Protein AF-A0AAD5K5Y5-F1 (afdb_monomer)

pLDDT: mean 89.9, std 8.83, range [46.88, 97.62]

Secondary structure (DSSP, 8-state):
--HHHHHHHHHHHHHHHHHHHHHHH-HHHHHHHHHHS-STTGGGHHHHHHHHHHHHHHHHHHH-S-HHHHHHHHHHH-SGGG-HHHHHHTHHHHHHHHHHHHHHHHH-TTS-----HHHHHHHHTTSTTHHHHHHHHHHH-TTTHHHHHHHHHHHHHHS-HHHHHHHHHHHHHHHHH-TTHHHHHHHHHHHTT--HHHHHHHHHHH-S-HHHHHHHHHHH-HHHHT---GGGHHHHHHHHHHHHHHHHHHHHHT-HHHHHHHHHHHHHHHHHH-PPPPHHHH-

Nearest PDB structures (foldseek):
  6gx9-assembly2_B  TM=2.601E-01  e=9.096E-01  Homo sapiens
  7kzv-assembly1_U  TM=2.805E-01  e=1.947E+00  Homo sapiens
  7q2y-assembly1_D  TM=3.632E-01  e=9.309E+00  Saccharomyces cerevisiae S288C
  7x1w-assembly1_A  TM=1.517E-01  e=6.637E+00  Homo sapiens

Radius of gyration: 23.91 Å; Cα contacts (8 Å, |Δi|>4): 267; chains: 1; bounding box: 69×33×71 Å

Sequence (283 aa):
MDVDDSIESTIANCFSHYKNSVFKIGLEEAHAQYATLYQDLNEHRWKLELLREFYYIQFTVAKCRNQDQAGRQIRNGVNLLTNNEWIHEHATHIVSMLDWFDNLEQEDRFNQRQGTLQDVVEGFVYLTTRCELIKCVIQNDPISVPEMLNRLLLSAGRLISKRQLHISEMLYTVIEEDPQYATWIRYQLLERELLPELIVRITVTFCTDEIVFLNGVFCDLPSWFMVQSANSISHFMKVKGRIFGEIERSMIEDDTVQLAMAIRALAGLVGYLGIKLNDVEIV

Foldseek 3Di:
DDPVVVLVVVLLVLLVVLVVCCVVPNLVVSLVVSVPPPPPSPPCVVLSLLLSLLVQQFLLQLPDPDPVSSLVSSVVSHDQLQDLVNCVVCLLVSQVSLVVSQVSLVPPPPDDSSGHSLSSLLSLLSHPCSLSNLVSCCVNPVPCNVVSLVSLLVSLLVDDPVSVVSSLSNVVSNCVNPVVCLVVSLVSCVVSLGDLLSNLVSCQPRNDCNLVVLLVCLVPPLPSSLPDDPVSLVSLVSVLVVLVVQLVVCVVVVVPPSNVSSVSSNCSCCPRNVNDDDPVRVD

Mean predicted aligned error: 5.83 Å

Organism: NCBI:txid60185

Solvent-accessible surface area (backbone atoms only — not comparable to full-atom values): 15698 Å² total; per-residue (Å²): 135,58,75,62,64,57,50,54,51,49,44,52,51,54,50,52,52,47,55,56,35,28,76,74,67,34,61,69,56,31,53,60,56,60,71,72,69,62,72,88,46,63,95,53,39,62,60,52,51,50,50,49,32,47,50,49,26,11,44,39,48,56,67,41,89,46,68,70,58,29,37,52,50,45,59,74,66,40,64,65,80,56,33,63,69,56,44,69,77,38,30,62,58,54,48,56,47,53,54,50,45,51,51,53,63,68,67,45,82,88,57,84,73,66,57,49,74,55,26,33,62,52,38,36,60,52,41,91,34,34,50,60,56,51,50,33,37,48,76,67,42,60,82,52,41,68,58,53,50,53,42,51,56,57,44,46,80,70,46,57,73,80,53,30,51,45,44,48,52,38,56,49,46,52,29,72,79,41,59,82,46,38,66,58,54,41,50,60,27,58,80,66,75,42,62,49,50,54,41,49,50,43,35,66,72,76,48,89,53,52,48,64,51,44,43,49,39,58,71,76,44,43,78,67,55,58,65,55,58,82,77,45,51,65,46,50,54,54,47,50,54,52,37,52,53,46,34,56,50,21,61,77,70,67,35,65,67,60,26,52,44,27,51,51,28,49,50,42,42,35,70,72,67,64,50,80,78,53,79,79,79,73,109

Structure (mmCIF, N/CA/C/O backbone):
data_AF-A0AAD5K5Y5-F1
#
_entry.id   AF-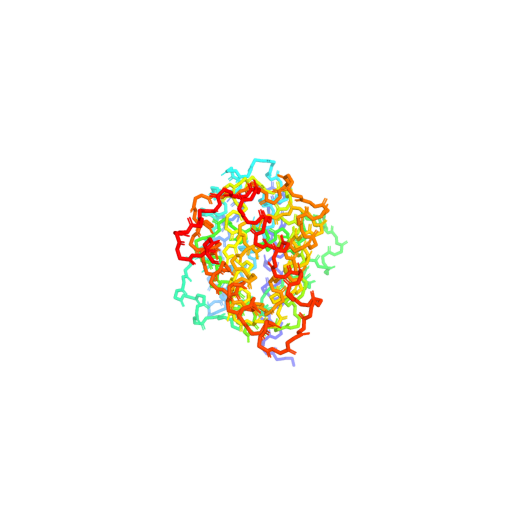A0AAD5K5Y5-F1
#
loop_
_atom_site.group_PDB
_atom_site.id
_atom_site.type_symbol
_atom_site.label_atom_id
_atom_site.label_alt_id
_atom_site.label_comp_id
_atom_site.label_asym_id
_atom_site.label_entity_id
_atom_site.label_seq_id
_atom_site.pdbx_PDB_ins_code
_atom_site.Cartn_x
_atom_site.Cartn_y
_atom_site.Cartn_z
_atom_site.occupancy
_atom_site.B_iso_or_equiv
_atom_site.auth_seq_id
_atom_site.auth_comp_id
_atom_site.auth_asym_id
_atom_site.auth_atom_id
_atom_site.pdbx_PDB_model_num
ATOM 1 N N . MET A 1 1 ? -40.086 2.540 12.193 1.00 47.72 1 MET A N 1
ATOM 2 C CA . MET A 1 1 ? -38.914 2.485 13.084 1.00 47.72 1 MET A CA 1
ATOM 3 C C . MET A 1 1 ? -38.486 1.047 13.054 1.00 47.72 1 MET A C 1
ATOM 5 O O . MET A 1 1 ? -39.113 0.221 13.712 1.00 47.72 1 MET A O 1
ATOM 9 N N . ASP A 1 2 ? -37.579 0.765 12.131 1.00 46.88 2 ASP A N 1
ATOM 10 C CA . ASP A 1 2 ? -37.140 -0.585 11.823 1.00 46.88 2 ASP A CA 1
ATOM 11 C C . ASP A 1 2 ? -36.258 -1.105 12.958 1.00 46.88 2 ASP A C 1
ATOM 13 O O . ASP A 1 2 ? -35.579 -0.346 13.647 1.00 46.88 2 ASP A O 1
ATOM 17 N N . VAL A 1 3 ? -36.332 -2.408 13.209 1.00 56.84 3 VAL A N 1
ATOM 18 C CA . VAL A 1 3 ? -35.646 -3.075 14.326 1.00 56.84 3 VAL A CA 1
ATOM 19 C C . VAL A 1 3 ? -34.121 -2.868 14.263 1.00 56.84 3 VAL A C 1
ATOM 21 O O . VAL A 1 3 ? -33.481 -2.796 15.313 1.00 56.84 3 VAL A O 1
ATOM 24 N N . ASP A 1 4 ? -33.564 -2.672 13.063 1.00 59.50 4 ASP A N 1
ATOM 25 C CA . ASP A 1 4 ? -32.143 -2.376 12.836 1.00 59.50 4 ASP A CA 1
ATOM 26 C C . ASP A 1 4 ? -31.697 -1.029 13.431 1.00 59.50 4 ASP A C 1
ATOM 28 O O . ASP A 1 4 ? -30.670 -0.984 14.112 1.00 59.50 4 ASP A O 1
ATOM 32 N N . ASP A 1 5 ? -32.501 0.037 13.314 1.00 63.12 5 ASP A N 1
ATOM 33 C CA . ASP A 1 5 ? -32.168 1.358 13.882 1.00 63.12 5 ASP A CA 1
ATOM 34 C C . ASP A 1 5 ? -32.009 1.291 15.413 1.00 63.12 5 ASP A C 1
ATOM 36 O O . ASP A 1 5 ? -31.193 1.990 16.024 1.00 63.12 5 ASP A O 1
ATOM 40 N N . SER A 1 6 ? -32.787 0.415 16.061 1.00 78.56 6 SER A N 1
ATOM 41 C CA . SER A 1 6 ? -32.722 0.205 17.509 1.00 78.56 6 SER A CA 1
ATOM 42 C C . SER A 1 6 ? -31.444 -0.526 17.933 1.00 78.56 6 SER A C 1
ATOM 44 O O . SER A 1 6 ? -30.905 -0.249 19.011 1.00 78.56 6 SER A O 1
ATOM 46 N N . ILE A 1 7 ? -30.960 -1.468 17.121 1.00 85.00 7 ILE A N 1
ATOM 47 C CA . ILE A 1 7 ? -29.749 -2.247 17.411 1.00 85.00 7 ILE A CA 1
ATOM 48 C C . ILE A 1 7 ? -28.505 -1.394 17.170 1.00 85.00 7 ILE A C 1
ATOM 50 O O . ILE A 1 7 ? -27.610 -1.372 18.016 1.00 85.00 7 ILE A O 1
ATOM 54 N N . GLU A 1 8 ? -28.462 -0.638 16.074 1.00 87.44 8 GLU A N 1
ATOM 55 C CA . GLU A 1 8 ? -27.333 0.245 15.769 1.00 87.44 8 GLU A CA 1
ATOM 56 C C . GLU A 1 8 ? -27.185 1.358 16.805 1.00 87.44 8 GLU A C 1
ATOM 58 O O . GLU A 1 8 ? -26.079 1.592 17.297 1.00 87.44 8 GLU A O 1
ATOM 63 N N . SER A 1 9 ? -28.297 1.952 17.252 1.00 87.69 9 SER A N 1
ATOM 64 C CA . SER A 1 9 ? -28.283 2.901 18.370 1.00 87.69 9 SER A CA 1
ATOM 65 C C . SER A 1 9 ? -27.756 2.263 19.662 1.00 87.69 9 SER A C 1
ATOM 67 O O . SER A 1 9 ? -26.960 2.869 20.383 1.00 87.69 9 SER A O 1
ATOM 69 N N . THR A 1 10 ? -28.137 1.014 19.946 1.00 89.62 10 THR A N 1
ATOM 70 C CA . THR A 1 10 ? -27.643 0.278 21.121 1.00 89.62 10 THR A CA 1
ATOM 71 C C . THR A 1 10 ? -26.133 0.050 21.036 1.00 89.62 10 THR A C 1
ATOM 73 O O . THR A 1 10 ? -25.417 0.340 21.994 1.00 89.62 10 THR A O 1
ATOM 76 N N . ILE A 1 11 ? -25.626 -0.394 19.883 1.00 91.31 11 ILE A N 1
ATOM 77 C CA . ILE A 1 11 ? -24.191 -0.612 19.651 1.00 91.31 11 ILE A CA 1
ATOM 78 C C . ILE A 1 11 ? -23.412 0.703 19.763 1.00 91.31 11 ILE A C 1
ATOM 80 O O . ILE A 1 11 ? -22.390 0.732 20.449 1.00 91.31 11 ILE A O 1
ATOM 84 N N . ALA A 1 12 ? -23.900 1.790 19.162 1.00 90.62 12 ALA A N 1
ATOM 85 C CA . ALA A 1 12 ? -23.272 3.108 19.250 1.00 90.62 12 ALA A CA 1
ATOM 86 C C . ALA A 1 12 ? -23.187 3.603 20.704 1.00 90.62 12 ALA A C 1
ATOM 88 O O . ALA A 1 12 ? -22.135 4.069 21.150 1.00 90.62 12 ALA A O 1
ATOM 89 N N . ASN A 1 13 ? -24.256 3.419 21.486 1.00 89.31 13 ASN A N 1
ATOM 90 C CA . ASN A 1 13 ? -24.262 3.741 22.914 1.00 89.31 13 ASN A CA 1
ATOM 91 C C . ASN A 1 13 ? -23.248 2.883 23.687 1.00 89.31 13 ASN A C 1
ATOM 93 O O . ASN A 1 13 ? -22.458 3.414 24.471 1.00 89.31 13 ASN A O 1
ATOM 97 N N . CYS A 1 14 ? -23.212 1.567 23.448 1.00 89.88 14 CYS A 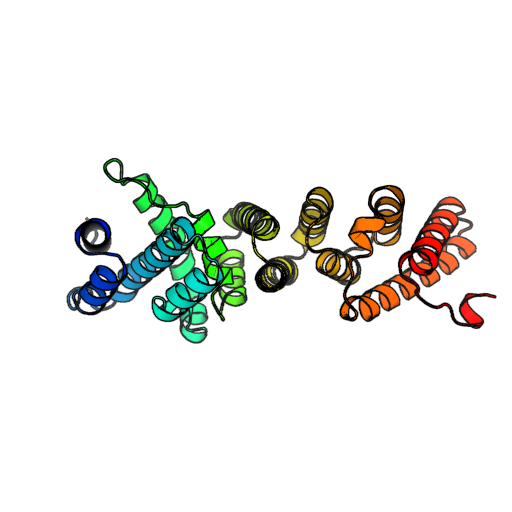N 1
ATOM 98 C CA . CYS A 1 14 ? -22.223 0.672 24.055 1.00 89.88 14 CYS A CA 1
ATOM 99 C C . CYS A 1 14 ? -20.787 1.078 23.699 1.00 89.88 14 CYS A C 1
ATOM 101 O O . CYS A 1 14 ? -19.915 1.086 24.570 1.00 89.88 14 CYS A O 1
ATOM 103 N N . PHE A 1 15 ? -20.543 1.458 22.446 1.00 91.38 15 PHE A N 1
ATOM 104 C CA . PHE A 1 15 ? -19.247 1.938 21.985 1.00 91.38 15 PHE A CA 1
ATOM 105 C C . PHE A 1 15 ? -18.850 3.260 22.663 1.00 91.38 15 PHE A C 1
ATOM 107 O O . PHE A 1 15 ? -17.729 3.387 23.158 1.00 91.38 15 PHE A O 1
ATOM 114 N N . SER A 1 16 ? -19.779 4.208 22.813 1.00 89.88 16 SER A N 1
ATOM 115 C CA . SER A 1 16 ? -19.544 5.446 23.571 1.00 89.88 16 SER A CA 1
ATOM 116 C C . SER A 1 16 ? -19.221 5.170 25.048 1.00 89.88 16 SER A C 1
ATOM 118 O O . SER A 1 16 ? -18.287 5.745 25.618 1.00 89.88 16 SER A O 1
ATOM 120 N N . HIS A 1 17 ? -19.930 4.229 25.681 1.00 89.62 17 HIS A N 1
ATOM 121 C CA . HIS A 1 17 ? -19.617 3.784 27.041 1.00 89.62 17 HIS A CA 1
ATOM 122 C C . HIS A 1 17 ? -18.224 3.160 27.140 1.00 89.62 17 HIS A C 1
ATOM 124 O O . HIS A 1 17 ? -17.476 3.498 28.061 1.00 89.62 17 HIS A O 1
ATOM 130 N N . TYR A 1 18 ? -17.845 2.326 26.170 1.00 91.00 18 TYR A N 1
ATOM 131 C CA . TYR A 1 18 ? -16.502 1.762 26.077 1.00 91.00 18 TYR A CA 1
ATOM 132 C C . TYR A 1 18 ? -15.431 2.858 26.002 1.00 91.00 18 TYR A C 1
ATOM 134 O O . TYR A 1 18 ? -14.506 2.853 26.818 1.00 91.00 18 TYR A O 1
ATOM 142 N N . LYS A 1 19 ? -15.580 3.846 25.109 1.00 90.44 19 LYS A N 1
ATOM 143 C CA . LYS A 1 19 ? -14.645 4.981 24.998 1.00 90.44 19 LYS A CA 1
ATOM 144 C C . LYS A 1 19 ? -14.509 5.730 26.322 1.00 90.44 19 LYS A C 1
ATOM 146 O O . LYS A 1 19 ? -13.398 5.956 26.799 1.00 90.44 19 LYS A O 1
ATOM 151 N N . ASN A 1 20 ? -15.632 6.043 26.966 1.00 88.56 20 ASN A N 1
ATOM 152 C CA . ASN A 1 20 ? -15.652 6.695 28.276 1.00 88.56 20 ASN A CA 1
ATOM 153 C C . ASN A 1 20 ? -14.958 5.856 29.362 1.00 88.56 20 ASN A C 1
ATOM 155 O O . ASN A 1 20 ? -14.280 6.407 30.232 1.00 88.56 20 ASN A O 1
ATOM 159 N N . SER A 1 21 ? -15.098 4.530 29.321 1.00 89.75 21 SER A N 1
ATOM 160 C CA . SER A 1 21 ? -14.365 3.622 30.204 1.00 89.75 21 SER A CA 1
ATOM 161 C C . SER A 1 21 ? -12.861 3.661 29.938 1.00 89.75 21 SER A C 1
ATOM 163 O O . SER A 1 21 ? -12.105 3.770 30.898 1.00 89.75 21 SER A O 1
ATOM 165 N N . VAL A 1 22 ? -12.412 3.678 28.678 1.00 90.25 22 VAL A N 1
ATOM 166 C CA . VAL A 1 22 ? -10.978 3.793 28.343 1.00 90.25 22 VAL A CA 1
ATOM 167 C C . VAL A 1 22 ? -10.346 5.030 28.994 1.00 90.25 22 VAL A C 1
ATOM 169 O O . VAL A 1 22 ? -9.241 4.943 29.528 1.00 90.25 22 VAL A O 1
ATOM 172 N N . PHE A 1 23 ? -11.054 6.163 29.032 1.00 84.88 23 PHE A N 1
ATOM 173 C CA . PHE A 1 23 ? -10.578 7.369 29.724 1.00 84.88 23 PHE A CA 1
ATOM 174 C C . PHE A 1 23 ? -10.506 7.224 31.246 1.00 84.88 23 PHE A C 1
ATOM 176 O O . PHE A 1 23 ? -9.633 7.815 31.877 1.00 84.88 23 PHE A O 1
ATOM 183 N N . LYS A 1 24 ? -11.434 6.474 31.845 1.00 87.94 24 LYS A N 1
ATOM 184 C CA . LYS A 1 24 ? -11.550 6.344 33.303 1.00 87.94 24 LYS A CA 1
ATOM 185 C C . LYS A 1 24 ? -10.601 5.308 33.887 1.00 87.94 24 LYS A C 1
ATOM 187 O O . LYS A 1 24 ? -10.043 5.548 34.952 1.00 87.94 24 LYS A O 1
ATOM 192 N N . ILE A 1 25 ? -10.478 4.156 33.232 1.00 89.94 25 ILE A N 1
ATOM 193 C CA . ILE A 1 25 ? -9.797 2.981 33.794 1.00 89.94 25 ILE A CA 1
ATOM 194 C C . ILE A 1 25 ? -8.607 2.495 32.966 1.00 89.94 25 ILE A C 1
ATOM 196 O O . ILE A 1 25 ? -7.900 1.621 33.442 1.00 89.94 25 ILE A O 1
ATOM 200 N N . GLY A 1 26 ? -8.354 3.072 31.787 1.00 89.00 26 GLY A N 1
ATOM 201 C CA . GLY A 1 26 ? -7.278 2.643 30.891 1.00 89.00 26 GLY A CA 1
ATOM 202 C C . GLY A 1 26 ? -7.767 1.774 29.730 1.00 89.00 26 GLY A C 1
ATOM 203 O O . GLY A 1 26 ? -8.857 1.199 29.768 1.00 89.00 26 GLY A O 1
ATOM 204 N N . LEU A 1 27 ? -6.972 1.726 28.650 1.00 89.50 27 LEU A N 1
ATOM 205 C CA . LEU A 1 27 ? -7.326 0.999 27.424 1.00 89.50 27 LEU A CA 1
ATOM 206 C C . LEU A 1 27 ? -7.388 -0.508 27.663 1.00 89.50 27 LEU A C 1
ATOM 208 O O . LEU A 1 27 ? -8.354 -1.140 27.248 1.00 89.50 27 LEU A O 1
ATOM 212 N N . GLU A 1 28 ? -6.366 -1.076 28.303 1.00 87.38 28 GLU A N 1
ATOM 213 C CA . GLU A 1 28 ? -6.244 -2.524 28.491 1.00 87.38 28 GLU A CA 1
ATOM 214 C C . GLU A 1 28 ? -7.351 -3.043 29.419 1.00 87.38 28 GLU A C 1
ATOM 216 O O . GLU A 1 28 ? -8.037 -4.008 29.084 1.00 87.38 28 GLU A O 1
ATOM 221 N N . GLU A 1 29 ? -7.615 -2.340 30.522 1.00 89.19 29 GLU A N 1
ATOM 222 C CA . GLU A 1 29 ? -8.658 -2.671 31.489 1.00 89.19 29 GLU A CA 1
ATOM 223 C C . GLU A 1 29 ? -10.057 -2.549 30.883 1.00 89.19 29 GLU A C 1
ATOM 225 O O . GLU A 1 29 ? -10.866 -3.468 31.015 1.00 89.19 29 GLU A O 1
ATOM 230 N N . ALA A 1 30 ? -10.347 -1.456 30.167 1.00 89.75 30 ALA A N 1
ATOM 231 C CA . ALA A 1 30 ? -11.627 -1.301 29.481 1.00 89.75 30 ALA A CA 1
ATOM 232 C C . ALA A 1 30 ? -11.799 -2.348 28.374 1.00 89.75 30 ALA A C 1
ATOM 234 O O . ALA A 1 30 ? -12.890 -2.884 28.191 1.00 89.75 30 ALA A O 1
ATOM 235 N N . HIS A 1 31 ? -10.736 -2.675 27.637 1.00 86.56 31 HIS A N 1
ATOM 236 C CA . HIS A 1 31 ? -10.800 -3.675 26.578 1.00 86.56 31 HIS A CA 1
ATOM 237 C C . HIS A 1 31 ? -10.994 -5.095 27.143 1.00 86.56 31 HIS A C 1
ATOM 239 O O . HIS A 1 31 ? -11.783 -5.864 26.599 1.00 86.56 31 HIS A O 1
ATOM 245 N N . ALA A 1 32 ? -10.384 -5.430 28.280 1.00 85.19 32 ALA A N 1
ATOM 246 C CA . ALA A 1 32 ? -10.650 -6.690 28.973 1.00 85.19 32 ALA A CA 1
ATOM 247 C C . ALA A 1 32 ? -12.079 -6.742 29.541 1.00 85.19 32 ALA A C 1
ATOM 249 O O . ALA A 1 32 ? -12.783 -7.737 29.370 1.00 85.19 32 ALA A O 1
ATOM 250 N N . GLN A 1 33 ? -12.535 -5.654 30.169 1.00 86.12 33 GLN A N 1
ATOM 251 C CA . GLN A 1 33 ? -13.862 -5.573 30.776 1.00 86.12 33 GLN A CA 1
ATOM 252 C C . GLN A 1 33 ? -14.972 -5.716 29.719 1.00 86.12 33 GLN A C 1
ATOM 254 O O . GLN A 1 33 ? -15.927 -6.464 29.912 1.00 86.12 33 GLN A O 1
ATOM 259 N N . TYR A 1 34 ? -14.841 -5.036 28.579 1.00 85.31 34 TYR A N 1
ATOM 260 C CA . TYR A 1 34 ? -15.871 -5.018 27.537 1.00 85.31 34 TYR A CA 1
ATOM 261 C C . TYR A 1 34 ? -15.792 -6.227 26.590 1.00 85.31 34 TYR A C 1
ATOM 263 O O . TYR A 1 34 ? -16.688 -6.409 25.767 1.00 85.31 34 TYR A O 1
ATOM 271 N N . ALA A 1 35 ? -14.775 -7.092 26.718 1.00 76.69 35 ALA A N 1
ATOM 272 C CA . ALA A 1 35 ? -14.695 -8.349 25.970 1.00 76.69 35 ALA A CA 1
ATOM 273 C C . ALA A 1 35 ? -15.802 -9.344 26.354 1.00 76.69 35 ALA A C 1
ATOM 275 O O . ALA A 1 35 ? -16.232 -10.135 25.515 1.00 76.69 35 ALA A O 1
ATOM 276 N N . THR A 1 36 ? -16.287 -9.298 27.598 1.00 71.25 36 THR A N 1
ATOM 277 C CA . THR A 1 36 ? -17.224 -10.286 28.162 1.00 71.25 36 THR A CA 1
ATOM 278 C C . THR A 1 36 ? -18.627 -9.741 28.434 1.00 71.25 36 THR A C 1
ATOM 280 O O . THR A 1 36 ? -19.541 -10.526 28.672 1.00 71.25 36 THR A O 1
ATOM 283 N N . LEU A 1 37 ? -18.819 -8.418 28.386 1.00 64.94 37 LEU A N 1
ATOM 284 C CA . LEU A 1 37 ? -19.997 -7.746 28.950 1.00 64.94 37 LEU A CA 1
ATOM 285 C C . LEU A 1 37 ? -21.262 -7.719 28.077 1.00 64.94 37 LEU A C 1
ATOM 287 O O . LEU A 1 37 ? -22.304 -7.310 28.574 1.00 64.94 37 LEU A O 1
ATOM 291 N N . TYR A 1 38 ? -21.217 -8.159 26.818 1.00 65.75 38 TYR A N 1
ATOM 292 C CA . TYR A 1 38 ? -22.344 -7.987 25.888 1.00 65.75 38 TYR A CA 1
ATOM 293 C C . TYR A 1 38 ? -22.836 -9.317 25.328 1.00 65.75 38 TYR A C 1
ATOM 295 O O . TYR A 1 38 ? -22.605 -9.644 24.165 1.00 65.75 38 TYR A O 1
ATOM 303 N N . GLN A 1 39 ? -23.511 -10.087 26.185 1.00 60.72 39 GLN A N 1
ATOM 304 C CA . GLN A 1 39 ? -24.263 -11.279 25.771 1.00 60.72 39 GLN A CA 1
ATOM 305 C C . GLN A 1 39 ? -25.558 -10.900 25.030 1.00 60.72 39 GLN A C 1
ATOM 307 O O . GLN A 1 39 ? -25.986 -11.633 24.147 1.00 60.72 39 GLN A O 1
ATOM 312 N N . ASP A 1 40 ? -26.112 -9.717 25.309 1.00 65.50 40 ASP A N 1
ATOM 313 C CA . ASP A 1 40 ? -27.415 -9.274 24.791 1.00 65.50 40 ASP A CA 1
ATOM 314 C C . ASP A 1 40 ? -27.400 -8.848 23.309 1.00 65.50 40 ASP A C 1
ATOM 316 O O . ASP A 1 40 ? -28.455 -8.675 22.704 1.00 65.50 40 ASP A O 1
ATOM 320 N N . LEU A 1 41 ? -26.216 -8.690 22.701 1.00 74.50 41 LEU A N 1
ATOM 321 C CA . LEU A 1 41 ? -26.071 -8.308 21.287 1.00 74.50 41 LEU A CA 1
ATOM 322 C C . LEU A 1 41 ? -26.182 -9.493 20.311 1.00 74.50 41 LEU A C 1
ATOM 324 O O . LEU A 1 41 ? -26.147 -9.265 19.102 1.00 74.50 41 LEU A O 1
ATOM 328 N N . ASN A 1 42 ? -26.325 -10.730 20.811 1.00 77.19 42 ASN A N 1
ATOM 329 C CA . ASN A 1 42 ? -26.507 -11.957 20.021 1.00 77.19 42 ASN A CA 1
ATOM 330 C C . ASN A 1 42 ? -25.622 -11.988 18.750 1.00 77.19 42 ASN A C 1
ATOM 332 O O . ASN A 1 42 ? -24.395 -11.918 18.840 1.00 77.19 42 ASN A O 1
ATOM 336 N N . GLU A 1 43 ? -26.245 -12.059 17.568 1.00 81.81 43 GLU A N 1
ATOM 337 C CA . GLU A 1 43 ? -25.606 -12.179 16.250 1.00 81.81 43 GLU A CA 1
ATOM 338 C C . GLU A 1 43 ? -24.862 -10.909 15.796 1.00 81.81 43 GLU A C 1
ATOM 340 O O . GLU A 1 43 ? -24.049 -10.973 14.880 1.00 81.81 43 GLU A O 1
ATOM 345 N N . HIS A 1 44 ? -25.074 -9.759 16.446 1.00 86.19 44 HIS A N 1
ATOM 346 C CA . HIS A 1 44 ? -24.425 -8.485 16.099 1.00 86.19 44 HIS A CA 1
ATOM 347 C C . HIS A 1 44 ? -23.234 -8.139 16.995 1.00 86.19 44 HIS A C 1
ATOM 349 O O . HIS A 1 44 ? -22.653 -7.059 16.862 1.00 86.19 44 HIS A O 1
ATOM 355 N N . ARG A 1 45 ? -22.832 -9.039 17.901 1.00 87.56 45 ARG A N 1
ATOM 356 C CA . ARG A 1 45 ? -21.692 -8.818 18.806 1.00 87.56 45 ARG A CA 1
ATOM 357 C C . ARG A 1 45 ? -20.409 -8.442 18.059 1.00 87.56 45 ARG A C 1
ATOM 359 O O . ARG A 1 45 ? -19.662 -7.587 18.535 1.00 87.56 45 ARG A O 1
ATOM 366 N N . TRP A 1 46 ? -20.189 -9.031 16.885 1.00 90.38 46 TRP A N 1
ATOM 367 C CA . TRP A 1 46 ? -19.018 -8.759 16.053 1.00 90.38 46 TRP A CA 1
ATOM 368 C C . TRP A 1 46 ? -18.926 -7.285 15.626 1.00 90.38 46 TRP A C 1
ATOM 370 O O . TRP A 1 46 ? -17.819 -6.767 15.531 1.00 90.38 46 TRP A O 1
ATOM 380 N N . LYS A 1 47 ? -20.055 -6.574 15.440 1.00 93.19 47 LYS A N 1
ATOM 381 C CA . LYS A 1 47 ? -20.056 -5.142 15.082 1.00 93.19 47 LYS A CA 1
ATOM 382 C C . LYS A 1 47 ? -19.371 -4.321 16.176 1.00 93.19 47 LYS A C 1
ATOM 384 O O . LYS A 1 47 ? -18.468 -3.537 15.900 1.00 93.19 47 LYS A O 1
ATOM 389 N N . LEU A 1 48 ? -19.767 -4.532 17.436 1.00 92.06 48 LEU A N 1
ATOM 390 C CA . LEU A 1 48 ? -19.164 -3.836 18.575 1.00 92.06 48 LEU A CA 1
ATOM 391 C C . LEU A 1 48 ? -17.704 -4.253 18.784 1.00 92.06 48 LEU A C 1
ATOM 393 O O . LEU A 1 48 ? -16.870 -3.412 19.110 1.00 92.06 48 LEU A O 1
ATOM 397 N N . GLU A 1 49 ? -17.389 -5.538 18.617 1.00 92.19 49 GLU A N 1
ATOM 398 C CA . GLU A 1 49 ? -16.013 -6.031 18.719 1.00 92.19 49 GLU A CA 1
ATOM 399 C C . GLU A 1 49 ? -15.104 -5.366 17.680 1.00 92.19 49 GLU A C 1
ATOM 401 O O . GLU A 1 49 ? -14.041 -4.865 18.039 1.00 92.19 49 GLU A O 1
ATOM 406 N N . LEU A 1 50 ? -15.574 -5.221 16.441 1.00 94.25 50 LEU A N 1
ATOM 407 C CA . LEU A 1 50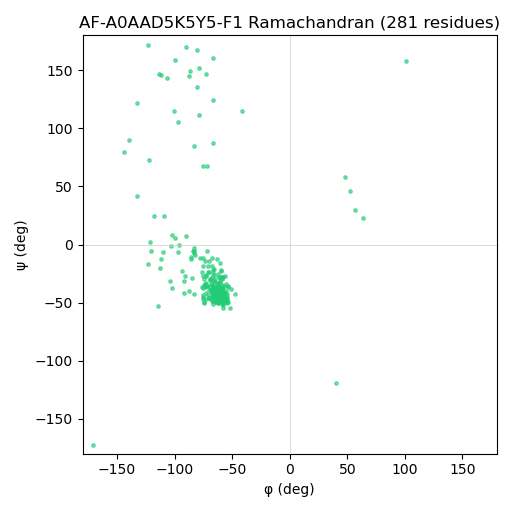 ? -14.823 -4.564 15.381 1.00 94.25 50 LEU A CA 1
ATOM 408 C C . LEU A 1 50 ? -14.623 -3.059 15.638 1.00 94.25 50 LEU A C 1
ATOM 410 O O . LEU A 1 50 ? -13.502 -2.567 15.515 1.00 94.25 50 LEU A O 1
ATOM 414 N N . LEU A 1 51 ? -15.658 -2.336 16.095 1.00 94.25 51 LEU A N 1
ATOM 415 C CA . LEU A 1 51 ? -15.514 -0.930 16.523 1.00 94.25 51 LEU A CA 1
ATOM 416 C C . LEU A 1 51 ? -14.476 -0.783 17.642 1.00 94.25 51 LEU A C 1
ATOM 418 O O . LEU A 1 51 ? -13.676 0.157 17.651 1.00 94.25 51 LEU A O 1
ATOM 422 N N . ARG A 1 52 ? -14.470 -1.721 18.595 1.00 93.25 52 ARG A N 1
ATOM 423 C CA . ARG A 1 52 ? -13.495 -1.740 19.690 1.00 93.25 52 ARG A CA 1
ATOM 424 C C . ARG A 1 52 ? -12.084 -2.015 19.189 1.00 93.25 52 ARG A C 1
ATOM 426 O O . ARG A 1 52 ? -11.165 -1.386 19.702 1.00 93.25 52 ARG A O 1
ATOM 433 N N . GLU A 1 53 ? -11.901 -2.908 18.219 1.00 94.38 53 GLU A N 1
ATOM 434 C CA . GLU A 1 53 ? -10.597 -3.166 17.599 1.00 94.38 53 GLU A CA 1
ATOM 435 C C . GLU A 1 53 ? -10.085 -1.946 16.829 1.00 94.38 53 GLU A C 1
ATOM 437 O O . GLU A 1 53 ? -8.937 -1.551 17.029 1.00 94.38 53 GLU A O 1
ATOM 442 N N . PHE A 1 54 ? -10.931 -1.275 16.037 1.00 95.44 54 PHE A N 1
ATOM 443 C CA . PHE A 1 54 ? -10.552 -0.029 15.361 1.00 95.44 54 PHE A CA 1
ATOM 444 C C . PHE A 1 54 ? -10.139 1.058 16.353 1.00 95.44 54 PHE A C 1
ATOM 446 O O . PHE A 1 54 ? -9.078 1.666 16.194 1.00 95.44 54 PHE A O 1
ATOM 453 N N . TYR A 1 55 ? -10.914 1.254 17.423 1.00 93.69 55 TYR A N 1
ATOM 454 C CA . TYR A 1 55 ? -10.563 2.212 18.471 1.00 93.69 55 TYR A CA 1
ATOM 455 C C . TYR A 1 55 ? -9.279 1.820 19.213 1.00 93.69 55 TYR A C 1
ATOM 457 O O . TYR A 1 55 ? -8.444 2.678 19.498 1.00 93.69 55 TYR A O 1
ATOM 465 N N . TYR A 1 56 ? -9.094 0.530 19.512 1.00 93.69 56 TYR A N 1
ATOM 466 C CA . TYR A 1 56 ? -7.888 0.022 20.165 1.00 93.69 56 TYR A CA 1
ATOM 467 C C . TYR A 1 56 ? -6.652 0.312 19.311 1.00 93.69 56 TYR A C 1
ATOM 469 O O . TYR A 1 56 ? -5.683 0.888 19.803 1.00 93.69 56 TYR A O 1
ATOM 477 N N . ILE A 1 57 ? -6.718 -0.002 18.015 1.00 95.25 57 ILE A N 1
ATOM 478 C CA . ILE A 1 57 ? -5.661 0.297 17.051 1.00 95.25 57 ILE A CA 1
ATOM 479 C C . ILE A 1 57 ? -5.376 1.804 17.009 1.00 95.25 57 ILE A C 1
ATOM 481 O O . ILE A 1 57 ? -4.230 2.206 17.222 1.00 95.25 57 ILE A O 1
ATOM 485 N N . GLN A 1 58 ? -6.403 2.630 16.780 1.00 93.88 58 GLN A N 1
ATOM 486 C CA . GLN A 1 58 ? -6.276 4.087 16.698 1.00 93.88 58 GLN A CA 1
ATOM 487 C C . GLN A 1 58 ? -5.599 4.660 17.947 1.00 93.88 58 GLN A C 1
ATOM 489 O O . GLN A 1 58 ? -4.629 5.411 17.849 1.00 93.88 58 GLN A O 1
ATOM 494 N N . PHE A 1 59 ? -6.089 4.285 19.130 1.00 92.06 59 PHE A N 1
ATOM 495 C CA . PHE A 1 59 ? -5.566 4.773 20.399 1.00 92.06 59 PHE A CA 1
ATOM 496 C C . PHE A 1 59 ? -4.118 4.330 20.616 1.00 92.06 59 PHE A C 1
ATOM 498 O O . PHE A 1 59 ? -3.282 5.132 21.043 1.00 92.06 59 PHE A O 1
ATOM 505 N N . THR A 1 60 ? -3.800 3.066 20.324 1.00 92.81 60 THR A N 1
ATOM 506 C CA . THR A 1 60 ? -2.445 2.539 20.486 1.00 92.81 60 THR A CA 1
ATOM 507 C C . THR A 1 60 ? -1.465 3.243 19.554 1.00 92.81 60 THR A C 1
ATOM 509 O O . THR A 1 60 ? -0.409 3.661 20.027 1.00 92.81 60 THR A O 1
ATOM 512 N N . VAL A 1 61 ? -1.800 3.430 18.273 1.00 92.06 61 VAL A N 1
ATOM 513 C CA . VAL A 1 61 ? -0.932 4.134 17.313 1.00 92.06 61 VAL A CA 1
ATOM 514 C C . VAL A 1 61 ? -0.740 5.598 17.710 1.00 92.06 61 VAL A C 1
ATOM 516 O O . VAL A 1 61 ? 0.396 6.070 17.745 1.00 92.06 61 VAL A O 1
ATOM 519 N N . ALA A 1 62 ? -1.813 6.292 18.096 1.00 89.50 62 ALA A N 1
ATOM 520 C CA . ALA A 1 62 ? -1.739 7.705 18.453 1.00 89.50 62 ALA A CA 1
ATOM 521 C C . ALA A 1 62 ? -0.960 7.968 19.756 1.00 89.50 62 ALA A C 1
ATOM 523 O O . ALA A 1 62 ? -0.271 8.985 19.879 1.00 89.50 62 ALA A O 1
ATOM 524 N N . LYS A 1 63 ? -1.034 7.064 20.746 1.00 87.06 63 LYS A N 1
ATOM 525 C CA . LYS A 1 63 ? -0.345 7.243 22.039 1.00 87.06 63 LYS A CA 1
ATOM 526 C C . LYS A 1 63 ? 1.048 6.633 22.102 1.00 87.06 63 LYS A C 1
ATOM 528 O O . LYS A 1 63 ? 1.900 7.146 22.837 1.00 87.06 63 LYS A O 1
ATOM 533 N N . CYS A 1 64 ? 1.308 5.541 21.388 1.00 84.94 64 CYS A N 1
ATOM 534 C CA . CYS A 1 64 ? 2.596 4.864 21.478 1.00 84.94 64 CYS A CA 1
ATOM 535 C C . CYS A 1 64 ? 3.662 5.596 20.665 1.00 84.94 64 CYS A C 1
ATOM 537 O O . CYS A 1 64 ? 3.697 5.548 19.441 1.00 84.94 64 CYS A O 1
ATOM 539 N N . ARG A 1 65 ? 4.633 6.187 21.367 1.00 78.19 65 ARG A N 1
ATOM 540 C CA . ARG A 1 65 ? 5.837 6.748 20.730 1.00 78.19 65 ARG A CA 1
ATOM 541 C C . ARG A 1 65 ? 6.788 5.671 20.204 1.00 78.19 65 ARG A C 1
ATOM 543 O O . ARG A 1 65 ? 7.595 5.945 19.323 1.00 78.19 65 ARG A O 1
ATOM 550 N N . ASN A 1 66 ? 6.713 4.458 20.758 1.00 86.38 66 ASN A N 1
ATOM 551 C CA . ASN A 1 66 ? 7.536 3.324 20.356 1.00 86.38 66 ASN A CA 1
ATOM 552 C C . ASN A 1 66 ? 6.742 2.375 19.443 1.00 86.38 66 ASN A C 1
ATOM 554 O O . ASN A 1 66 ? 5.790 1.728 19.881 1.00 86.38 66 ASN A O 1
ATOM 558 N N . GLN A 1 67 ? 7.183 2.258 18.190 1.00 85.94 67 GLN A N 1
ATOM 559 C CA . GLN A 1 67 ? 6.534 1.447 17.153 1.00 85.94 67 GLN A CA 1
ATOM 560 C C . GLN A 1 67 ? 6.556 -0.062 17.459 1.00 85.94 67 GLN A C 1
ATOM 562 O O . GLN A 1 67 ? 5.628 -0.786 17.098 1.00 85.94 67 GLN A O 1
ATOM 567 N N . ASP A 1 68 ? 7.578 -0.569 18.155 1.00 86.00 68 ASP A N 1
ATOM 568 C CA . ASP A 1 68 ? 7.625 -1.983 18.543 1.00 86.00 68 ASP A CA 1
ATOM 569 C C . ASP A 1 68 ? 6.664 -2.296 19.688 1.00 86.00 68 ASP A C 1
ATOM 571 O O . ASP A 1 68 ? 6.063 -3.373 19.710 1.00 86.00 68 ASP A O 1
ATOM 575 N N . GLN A 1 69 ? 6.490 -1.354 20.618 1.00 87.69 69 GLN A N 1
ATOM 576 C CA . GLN A 1 69 ? 5.485 -1.468 21.670 1.00 87.69 69 GLN A CA 1
ATOM 577 C C . GLN A 1 69 ? 4.074 -1.425 21.075 1.00 87.69 69 GLN A C 1
ATOM 579 O O . GLN A 1 69 ? 3.277 -2.312 21.381 1.00 87.69 69 GLN A O 1
ATOM 584 N N . ALA A 1 70 ? 3.809 -0.474 20.170 1.00 89.19 70 ALA A N 1
ATOM 585 C CA . ALA A 1 70 ? 2.540 -0.374 19.451 1.00 89.19 70 ALA A CA 1
ATOM 586 C C . ALA A 1 70 ? 2.195 -1.699 18.757 1.00 89.19 70 ALA A C 1
ATOM 588 O O . ALA A 1 70 ? 1.128 -2.269 18.972 1.00 89.19 70 ALA A O 1
ATOM 589 N N . GLY A 1 71 ? 3.152 -2.262 18.012 1.00 89.62 71 GLY A N 1
ATOM 590 C CA . GLY A 1 71 ? 2.948 -3.527 17.315 1.00 89.62 71 GLY A CA 1
ATOM 591 C C . GLY A 1 71 ? 2.755 -4.740 18.229 1.00 89.62 71 GLY A C 1
ATOM 592 O O . GLY A 1 71 ? 2.151 -5.723 17.808 1.00 89.62 71 GLY A O 1
ATOM 593 N N . ARG A 1 72 ? 3.271 -4.735 19.464 1.00 89.69 72 ARG A N 1
ATOM 594 C CA . ARG A 1 72 ? 2.974 -5.800 20.442 1.00 89.69 72 ARG A CA 1
ATOM 595 C C . ARG A 1 72 ? 1.571 -5.649 21.018 1.00 89.69 72 ARG A C 1
ATOM 597 O O . ARG A 1 72 ? 0.863 -6.643 21.080 1.00 89.69 72 ARG A O 1
ATOM 604 N N . GLN A 1 73 ? 1.178 -4.435 21.395 1.00 91.12 73 GLN A N 1
ATOM 605 C CA . GLN A 1 73 ? -0.152 -4.174 21.945 1.00 91.12 73 GLN A CA 1
ATOM 606 C C . GLN A 1 73 ? -1.249 -4.471 20.923 1.00 91.12 73 GLN A C 1
ATOM 608 O O . GLN A 1 73 ? -2.144 -5.252 21.221 1.00 91.12 73 GLN A O 1
ATOM 613 N N . ILE A 1 74 ? -1.127 -3.953 19.695 1.00 92.81 74 ILE A N 1
ATOM 614 C CA . ILE A 1 74 ? -2.115 -4.179 18.628 1.00 92.81 74 ILE A CA 1
ATOM 615 C C . ILE A 1 74 ? -2.320 -5.674 18.378 1.00 92.81 74 ILE A C 1
ATOM 617 O O . ILE A 1 74 ? -3.449 -6.139 18.359 1.00 92.81 74 ILE A O 1
ATOM 621 N N . ARG A 1 75 ? -1.243 -6.459 18.266 1.00 87.88 75 ARG A N 1
ATOM 622 C CA . ARG A 1 75 ? -1.362 -7.907 18.020 1.00 87.88 75 ARG A CA 1
ATOM 623 C C . ARG A 1 75 ? -1.996 -8.690 19.171 1.00 87.88 75 ARG A C 1
ATOM 625 O O . ARG A 1 75 ? -2.476 -9.788 18.932 1.00 87.88 75 ARG A O 1
ATOM 632 N N . ASN A 1 76 ? -1.975 -8.155 20.389 1.00 86.38 76 ASN A N 1
ATOM 633 C CA . ASN A 1 76 ? -2.571 -8.800 21.558 1.00 86.38 76 ASN A CA 1
ATOM 634 C C . ASN A 1 76 ? -4.012 -8.335 21.824 1.00 86.38 76 ASN A C 1
ATOM 636 O O . ASN A 1 76 ? -4.748 -9.035 22.512 1.00 86.38 76 ASN A O 1
ATOM 640 N N . GLY A 1 77 ? -4.390 -7.149 21.338 1.00 84.75 77 GLY A N 1
ATOM 641 C CA . GLY A 1 77 ? -5.706 -6.539 21.556 1.00 84.75 77 GLY A CA 1
ATOM 642 C C . GLY A 1 77 ? -6.661 -6.642 20.367 1.00 84.75 77 GLY A C 1
ATOM 643 O O . GLY A 1 77 ? -7.700 -5.993 20.384 1.00 84.75 77 GLY A O 1
ATOM 644 N N . VAL A 1 78 ? -6.299 -7.394 19.324 1.00 92.06 78 VAL A N 1
ATOM 645 C CA . VAL A 1 78 ? -7.058 -7.505 18.070 1.00 92.06 78 VAL A CA 1
ATOM 646 C C . VAL A 1 78 ? -7.194 -8.978 17.681 1.00 92.06 78 VAL A C 1
ATOM 648 O O . VAL A 1 78 ? -6.191 -9.667 17.474 1.00 92.06 78 VAL A O 1
ATOM 651 N N . ASN A 1 79 ? -8.432 -9.447 17.543 1.00 91.50 79 ASN A N 1
ATOM 652 C CA . ASN A 1 79 ? -8.798 -10.840 17.290 1.00 91.50 79 ASN A CA 1
ATOM 653 C C . ASN A 1 79 ? -9.451 -11.028 15.913 1.00 91.50 79 ASN A C 1
ATOM 655 O O . ASN A 1 79 ? -9.008 -11.869 15.134 1.00 91.50 79 ASN A O 1
ATOM 659 N N . LEU A 1 80 ? -10.493 -10.257 15.589 1.00 93.00 80 LEU A N 1
ATOM 660 C CA . LEU A 1 80 ? -11.238 -10.409 14.335 1.00 93.00 80 LEU A CA 1
ATOM 661 C C . LEU A 1 80 ? -10.369 -10.013 13.145 1.00 93.00 80 LEU A C 1
ATOM 663 O O . LEU A 1 80 ? -10.204 -10.791 12.207 1.00 93.00 80 LEU A O 1
ATOM 667 N N . LEU A 1 81 ? -9.713 -8.852 13.226 1.00 94.94 81 LEU A N 1
ATOM 668 C CA . LEU A 1 81 ? -8.830 -8.380 12.158 1.00 94.94 81 LEU A CA 1
ATOM 669 C C . LEU A 1 81 ? -7.523 -9.180 12.059 1.00 94.94 81 LEU A C 1
ATOM 671 O O . LEU A 1 81 ? -6.746 -8.927 11.146 1.00 94.94 81 LEU A O 1
ATOM 675 N N . THR A 1 82 ? -7.232 -10.126 12.962 1.00 94.19 82 THR A N 1
ATOM 676 C CA . THR A 1 82 ? -6.097 -11.059 12.812 1.00 94.19 82 THR A CA 1
ATOM 677 C C . THR A 1 82 ? -6.506 -12.419 12.235 1.00 94.19 82 THR A C 1
ATOM 679 O O . THR A 1 82 ? -5.631 -13.218 11.887 1.00 94.19 82 THR A O 1
ATOM 682 N N . ASN A 1 83 ? -7.807 -12.665 12.059 1.00 94.44 83 ASN A N 1
ATOM 683 C CA . ASN A 1 83 ? -8.353 -13.898 11.506 1.00 94.44 83 ASN A CA 1
ATOM 684 C C . ASN A 1 83 ? -8.645 -13.753 9.999 1.00 94.44 83 ASN A C 1
ATOM 686 O O . ASN A 1 83 ? -9.629 -13.140 9.597 1.00 94.44 83 ASN A O 1
ATOM 690 N N . ASN A 1 84 ? -7.796 -14.359 9.163 1.00 93.38 84 ASN A N 1
ATOM 691 C CA . ASN A 1 84 ? -7.937 -14.315 7.702 1.00 93.38 84 ASN A CA 1
ATOM 692 C C . ASN A 1 84 ? -9.257 -14.911 7.187 1.00 93.38 84 ASN A C 1
ATOM 694 O O . ASN A 1 84 ? -9.844 -14.347 6.268 1.00 93.38 84 ASN A O 1
ATOM 698 N N . GLU A 1 85 ? -9.717 -16.034 7.748 1.00 93.88 85 GLU A N 1
ATOM 699 C CA . GLU A 1 85 ? -10.970 -16.673 7.314 1.00 93.88 85 GLU A CA 1
ATOM 700 C C . GLU A 1 85 ? -12.151 -15.744 7.591 1.00 93.88 85 GLU A C 1
ATOM 702 O O . GLU A 1 85 ? -12.965 -15.479 6.708 1.00 93.88 85 GLU A O 1
ATOM 707 N N . TRP A 1 86 ? -12.167 -15.147 8.786 1.00 94.62 86 TRP A N 1
ATOM 708 C CA . TRP A 1 86 ? -13.209 -14.203 9.171 1.00 94.62 86 TRP A CA 1
ATOM 709 C C . TRP A 1 86 ? -13.222 -12.954 8.282 1.00 94.62 86 TRP A C 1
ATOM 711 O O . TRP A 1 86 ? -14.296 -12.535 7.850 1.00 94.62 86 TRP A O 1
ATOM 721 N N . ILE A 1 87 ? -12.045 -12.391 7.964 1.00 95.81 87 ILE A N 1
ATOM 722 C CA . ILE A 1 87 ? -11.923 -11.235 7.059 1.00 95.81 87 ILE A CA 1
ATOM 723 C C . ILE A 1 87 ? -12.518 -11.549 5.690 1.00 95.81 87 ILE A C 1
ATOM 725 O O . ILE A 1 87 ? -13.245 -10.726 5.139 1.00 95.81 87 ILE A O 1
ATOM 729 N N . HIS A 1 88 ? -12.224 -12.730 5.149 1.00 92.94 88 HIS A N 1
ATOM 730 C CA . HIS A 1 88 ? -12.725 -13.121 3.839 1.00 92.94 88 HIS A CA 1
ATOM 731 C C . HIS A 1 88 ? -14.253 -13.272 3.832 1.00 92.94 88 HIS A C 1
ATOM 733 O O . HIS A 1 88 ? -14.916 -12.790 2.917 1.00 92.94 88 HIS A O 1
ATOM 739 N N . GLU A 1 89 ? -14.818 -13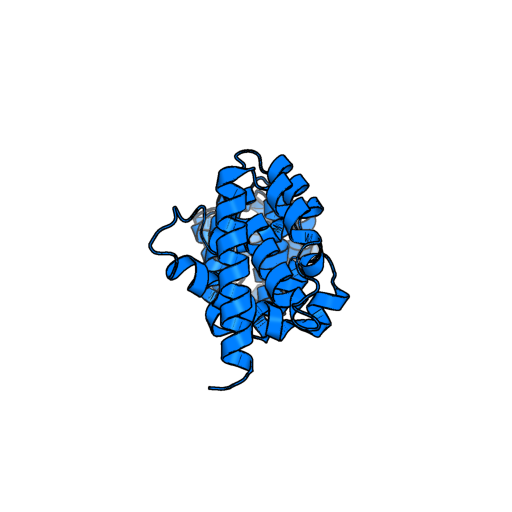.883 4.874 1.00 93.38 89 GLU A N 1
ATOM 740 C CA . GLU A 1 89 ? -16.267 -14.079 5.009 1.00 93.38 89 GLU A CA 1
ATOM 741 C C . GLU A 1 89 ? -17.039 -12.772 5.259 1.00 93.38 89 GLU A C 1
ATOM 743 O O . GLU A 1 89 ? -18.191 -12.653 4.846 1.00 93.38 89 GLU A O 1
ATOM 748 N N . HIS A 1 90 ? -16.416 -11.784 5.911 1.00 94.62 90 HIS A N 1
ATOM 749 C CA . HIS A 1 90 ? -17.080 -10.562 6.385 1.00 94.62 90 HIS A CA 1
ATOM 750 C C . HIS A 1 90 ? -16.525 -9.281 5.742 1.00 94.62 90 HIS A C 1
ATOM 752 O O . HIS A 1 90 ? -16.637 -8.198 6.317 1.00 94.62 90 HIS A O 1
ATOM 758 N N . ALA A 1 91 ? -15.940 -9.375 4.546 1.00 93.56 91 ALA A N 1
ATOM 759 C CA . ALA A 1 91 ? -15.232 -8.267 3.905 1.00 93.56 91 ALA A CA 1
ATOM 760 C C . ALA A 1 91 ? -16.086 -6.989 3.748 1.00 93.56 91 ALA A C 1
ATOM 762 O O . ALA A 1 91 ? -15.692 -5.906 4.183 1.00 93.56 91 ALA A O 1
ATOM 763 N N . THR A 1 92 ? -17.302 -7.114 3.208 1.00 94.38 92 THR A N 1
ATOM 764 C CA . THR A 1 92 ? -18.254 -5.993 3.065 1.00 94.38 92 THR A CA 1
ATOM 765 C C . THR A 1 92 ? -18.561 -5.333 4.407 1.00 94.38 92 THR A C 1
ATOM 767 O O . THR A 1 92 ? -18.561 -4.110 4.528 1.00 94.38 92 THR A O 1
ATOM 770 N N . HIS A 1 93 ? -18.766 -6.149 5.441 1.00 94.31 93 HIS A N 1
ATOM 771 C CA . HIS A 1 93 ? -19.053 -5.684 6.786 1.00 94.31 93 HIS A CA 1
ATOM 772 C C . HIS A 1 93 ? -17.883 -4.915 7.397 1.00 94.31 93 HIS A C 1
ATOM 774 O O . HIS A 1 93 ? -18.114 -3.901 8.046 1.00 94.31 93 HIS A O 1
ATOM 780 N N . ILE A 1 94 ? -16.639 -5.347 7.178 1.00 95.19 94 ILE A N 1
ATOM 781 C CA . ILE A 1 94 ? -15.459 -4.639 7.691 1.00 95.19 94 ILE A CA 1
ATOM 782 C C . ILE A 1 94 ? -15.409 -3.212 7.152 1.00 95.19 94 ILE A C 1
ATOM 784 O O . ILE A 1 94 ? -15.203 -2.276 7.924 1.00 95.19 94 ILE A O 1
ATOM 788 N N . VAL A 1 95 ? -15.634 -3.046 5.849 1.00 94.38 95 VAL A N 1
ATOM 789 C CA . VAL A 1 95 ? -15.600 -1.734 5.194 1.00 94.38 95 VAL A CA 1
ATOM 790 C C . VAL A 1 95 ? -16.740 -0.845 5.686 1.00 94.38 95 VAL A C 1
ATOM 792 O O . VAL A 1 95 ? -16.481 0.253 6.169 1.00 94.38 95 VAL A O 1
ATOM 795 N N . SER A 1 96 ? -17.979 -1.350 5.716 1.00 94.12 96 SER A N 1
ATOM 796 C CA . SER A 1 96 ? -19.110 -0.579 6.258 1.00 94.12 96 SER A CA 1
ATOM 797 C C . SER A 1 96 ? -18.905 -0.174 7.723 1.00 94.12 96 SER A C 1
ATOM 799 O O . SER A 1 96 ? -19.315 0.907 8.142 1.00 94.12 96 SER A O 1
ATOM 801 N N . MET A 1 97 ? -18.256 -1.025 8.519 1.00 95.38 97 MET A N 1
ATOM 802 C CA . MET A 1 97 ? -17.943 -0.716 9.911 1.00 95.38 97 MET A CA 1
ATOM 803 C C . MET A 1 97 ? -16.801 0.296 10.059 1.00 95.38 97 MET A C 1
ATOM 805 O O . MET A 1 97 ? -16.804 1.030 11.044 1.00 95.38 97 MET A O 1
ATOM 809 N N . LEU A 1 98 ? -15.840 0.354 9.129 1.00 93.81 98 LEU A N 1
ATOM 810 C CA . LEU A 1 98 ? -14.813 1.405 9.100 1.00 93.81 98 LEU A CA 1
ATOM 811 C C . LEU A 1 98 ? -15.440 2.778 8.837 1.00 93.81 98 LEU A C 1
ATOM 813 O O . LEU A 1 98 ? -15.114 3.736 9.540 1.00 93.81 98 LEU A O 1
ATOM 817 N N . ASP A 1 99 ? -16.375 2.854 7.890 1.00 92.31 99 ASP A N 1
ATOM 818 C CA . ASP A 1 99 ? -17.109 4.089 7.593 1.00 92.31 99 ASP A CA 1
ATOM 819 C C . ASP A 1 99 ? -17.967 4.516 8.781 1.00 92.31 99 ASP A C 1
ATOM 821 O O . ASP A 1 99 ? -17.943 5.672 9.210 1.00 92.31 99 ASP A O 1
ATOM 825 N N . TRP A 1 100 ? -18.697 3.565 9.372 1.00 93.88 100 TRP A N 1
ATOM 826 C CA . TRP A 1 100 ? -19.507 3.853 10.547 1.00 93.88 100 TRP A CA 1
ATOM 827 C C . TRP A 1 100 ? -18.650 4.266 11.745 1.00 93.88 100 TRP A C 1
ATOM 829 O O . TRP A 1 100 ? -19.014 5.197 12.460 1.00 93.88 100 TRP A O 1
ATOM 839 N N . PHE A 1 101 ? -17.487 3.641 11.938 1.00 93.88 101 PHE A N 1
ATOM 840 C CA . PHE A 1 101 ? -16.524 4.051 12.956 1.00 93.88 101 PHE A CA 1
ATOM 841 C C . PHE A 1 101 ? -16.081 5.506 12.769 1.00 93.88 101 PHE A C 1
ATOM 843 O O . PHE A 1 101 ? -16.101 6.262 13.740 1.00 93.88 101 PHE A O 1
ATOM 850 N N . ASP A 1 102 ? -15.717 5.927 11.552 1.00 90.38 102 ASP A N 1
ATOM 851 C CA . ASP A 1 102 ? -15.307 7.319 11.329 1.00 90.38 102 ASP A CA 1
ATOM 852 C C . ASP A 1 102 ? -16.471 8.293 11.552 1.00 90.38 102 ASP A C 1
ATOM 854 O O . ASP A 1 102 ? -16.279 9.318 12.205 1.00 90.38 102 ASP A O 1
ATOM 858 N N . ASN A 1 103 ? -17.693 7.940 11.137 1.00 90.75 103 ASN A N 1
ATOM 859 C CA . ASN A 1 103 ? -18.891 8.735 11.428 1.00 90.75 103 ASN A CA 1
ATOM 860 C C . ASN A 1 103 ? -19.129 8.882 12.941 1.00 90.75 103 ASN A C 1
ATOM 862 O O . ASN A 1 103 ? -19.312 9.997 13.429 1.00 90.75 103 ASN A O 1
ATOM 866 N N . LEU A 1 104 ? -19.051 7.787 13.705 1.00 90.44 104 LEU A N 1
ATOM 867 C CA . LEU A 1 104 ? -19.195 7.817 15.164 1.00 90.44 104 LEU A CA 1
ATOM 868 C C . LEU A 1 104 ? -18.095 8.657 15.834 1.00 90.44 104 LEU A C 1
ATOM 870 O O . LEU A 1 104 ? -18.373 9.393 16.781 1.00 90.44 104 LEU A O 1
ATOM 874 N N . GLU A 1 105 ? -16.852 8.589 15.348 1.00 87.56 105 GLU A N 1
ATOM 875 C CA . GLU A 1 105 ? -15.755 9.431 15.844 1.00 87.56 105 GLU A CA 1
ATOM 876 C C . GLU A 1 105 ? -15.935 10.918 15.491 1.00 87.56 105 GLU A C 1
ATOM 878 O O . GLU A 1 105 ? -15.491 11.780 16.252 1.00 87.56 105 GLU A O 1
ATOM 883 N N . GLN A 1 106 ? -16.583 11.242 14.367 1.00 84.38 106 GLN A N 1
ATOM 884 C CA . GLN A 1 106 ? -16.907 12.621 13.978 1.00 84.38 106 GLN A CA 1
ATOM 885 C C . GLN A 1 106 ? -18.097 13.196 14.767 1.00 84.38 106 GLN A C 1
ATOM 887 O O . GLN A 1 106 ? -18.109 14.385 15.099 1.00 84.38 106 GLN A O 1
ATOM 892 N N . GLU A 1 107 ? -19.098 12.369 15.075 1.00 81.75 107 GLU A N 1
ATOM 893 C CA . GLU A 1 107 ? -20.302 12.763 15.814 1.00 81.75 107 GLU A CA 1
ATOM 894 C C . GLU A 1 107 ? -20.073 12.954 17.315 1.00 81.75 107 GLU A C 1
ATOM 896 O O . GLU A 1 107 ? -20.864 13.637 17.974 1.00 81.75 107 GLU A O 1
ATOM 901 N N . ASP A 1 108 ? -18.987 12.404 17.860 1.00 72.69 108 ASP A N 1
ATOM 902 C CA . ASP A 1 108 ? -18.613 12.522 19.268 1.00 72.69 108 ASP A CA 1
ATOM 903 C C . ASP A 1 108 ? -18.107 13.942 19.608 1.00 72.69 108 ASP A C 1
ATOM 905 O O . ASP A 1 108 ? -16.943 14.185 19.922 1.00 72.69 108 ASP A O 1
ATOM 909 N N . ARG A 1 109 ? -19.022 14.920 19.545 1.00 55.34 109 ARG A N 1
ATOM 910 C CA . ARG A 1 109 ? -18.780 16.363 19.742 1.00 55.34 109 ARG A CA 1
ATOM 911 C C . ARG A 1 109 ? -18.286 16.726 21.144 1.00 55.34 109 ARG A C 1
ATOM 913 O O . ARG A 1 109 ? -17.867 17.862 21.358 1.00 55.34 109 ARG A O 1
ATOM 920 N N . PHE A 1 110 ? -18.370 15.798 22.097 1.00 53.34 110 PHE A N 1
ATOM 921 C CA . PHE A 1 110 ? -18.056 16.033 23.506 1.00 53.34 110 PHE A CA 1
ATOM 922 C C . PHE A 1 110 ? -16.770 15.333 23.979 1.00 53.34 110 PHE A C 1
ATOM 924 O O . PHE A 1 110 ? -16.317 15.632 25.085 1.00 53.34 110 PHE A O 1
ATOM 931 N N . ASN A 1 111 ? -16.134 14.484 23.156 1.00 54.31 111 ASN A N 1
ATOM 932 C CA . ASN A 1 111 ? -14.903 13.780 23.521 1.00 54.31 111 ASN A CA 1
ATOM 933 C C . ASN A 1 111 ? -13.675 14.200 22.705 1.00 54.31 111 ASN A C 1
ATOM 935 O O . ASN A 1 111 ? -13.710 14.502 21.516 1.00 54.31 111 ASN A O 1
ATOM 939 N N . GLN A 1 112 ? -12.538 14.167 23.396 1.00 59.47 112 GLN A N 1
ATOM 940 C CA . GLN A 1 112 ? -11.196 14.391 22.875 1.00 59.47 112 GLN A CA 1
ATOM 941 C C . GLN A 1 112 ? -10.817 13.251 21.921 1.00 59.47 112 GLN A C 1
ATOM 943 O O . GLN A 1 112 ? -10.229 12.262 22.369 1.00 59.47 112 GLN A O 1
ATOM 948 N N . ARG A 1 113 ? -11.157 13.369 20.631 1.00 66.44 113 ARG A N 1
ATOM 949 C CA . ARG A 1 113 ? -10.711 12.455 19.566 1.00 66.44 113 ARG A CA 1
ATOM 950 C C . ARG A 1 113 ? -9.225 12.117 19.771 1.00 66.44 113 ARG A C 1
ATOM 952 O O . ARG A 1 113 ? -8.379 13.009 19.758 1.00 66.44 113 ARG A O 1
ATOM 959 N N . GLN A 1 114 ? -8.923 10.847 20.061 1.00 67.44 114 GLN A N 1
ATOM 960 C CA . GLN A 1 114 ? -7.571 10.415 20.455 1.00 67.44 114 GLN A CA 1
ATOM 961 C C . GLN A 1 114 ? -6.679 10.102 19.249 1.00 67.44 114 GLN A C 1
ATOM 963 O O . GLN A 1 114 ? -5.473 9.978 19.424 1.00 67.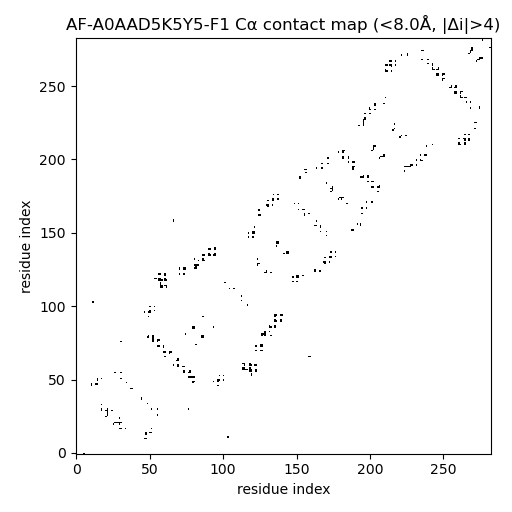44 114 GLN A O 1
ATOM 968 N N . GLY A 1 115 ? -7.263 9.994 18.054 1.00 73.62 115 GLY A N 1
ATOM 969 C CA . GLY A 1 115 ? -6.573 9.746 16.795 1.00 73.62 115 GLY A CA 1
ATOM 970 C C . GLY A 1 115 ? -7.520 9.901 15.605 1.00 73.62 115 GLY A C 1
ATOM 971 O O . GLY A 1 115 ? -8.660 10.340 15.729 1.00 73.62 115 GLY A O 1
ATOM 972 N N . THR A 1 116 ? -7.052 9.546 14.426 1.00 84.56 116 THR A N 1
ATOM 973 C CA . THR A 1 116 ? -7.752 9.708 13.150 1.00 84.56 116 THR A CA 1
ATOM 974 C C . THR A 1 116 ? -7.881 8.363 12.446 1.00 84.56 116 THR A C 1
ATOM 976 O O . THR A 1 116 ? -7.315 7.364 12.891 1.00 84.56 116 THR A O 1
ATOM 979 N N . LEU A 1 117 ? -8.634 8.295 11.347 1.00 86.44 117 LEU A N 1
ATOM 980 C CA . LEU A 1 117 ? -8.710 7.062 10.559 1.00 86.44 117 LEU A CA 1
ATOM 981 C C . LEU A 1 117 ? -7.345 6.712 9.912 1.00 86.44 117 LEU A C 1
ATOM 983 O O . LEU A 1 117 ? -7.061 5.544 9.659 1.00 86.44 117 LEU A O 1
ATOM 987 N N . GLN A 1 118 ? -6.439 7.691 9.763 1.00 89.69 118 GLN A N 1
ATOM 988 C CA . GLN A 1 118 ? -5.018 7.464 9.453 1.00 89.69 118 GLN A CA 1
ATOM 989 C C . GLN A 1 118 ? -4.347 6.514 10.453 1.00 89.69 118 GLN A C 1
ATOM 991 O O . GLN A 1 118 ? -3.584 5.644 10.041 1.00 89.69 118 GLN A O 1
ATOM 996 N N . ASP A 1 119 ? -4.618 6.667 11.751 1.00 92.38 119 ASP A N 1
ATOM 997 C CA . ASP A 1 119 ? -3.993 5.846 12.793 1.00 92.38 119 ASP A CA 1
ATOM 998 C C . ASP A 1 119 ? -4.491 4.394 12.735 1.00 92.38 119 ASP A C 1
ATOM 1000 O O . ASP A 1 119 ? -3.733 3.469 13.020 1.00 92.38 119 ASP A O 1
ATOM 1004 N N . VAL A 1 120 ? -5.738 4.176 12.295 1.00 94.25 120 VAL A N 1
ATOM 1005 C CA . VAL A 1 120 ? -6.284 2.832 12.041 1.00 94.25 120 VAL A CA 1
ATOM 1006 C C . VAL A 1 120 ? -5.570 2.175 10.860 1.00 94.25 120 VAL A C 1
ATOM 1008 O O . VAL A 1 120 ? -5.051 1.067 10.996 1.00 94.25 120 VAL A O 1
ATOM 1011 N N . VAL A 1 121 ? -5.481 2.880 9.725 1.00 93.25 121 VAL A N 1
ATOM 1012 C CA . VAL A 1 121 ? -4.820 2.376 8.507 1.00 93.25 121 VAL A CA 1
ATOM 1013 C C . VAL A 1 121 ? -3.336 2.102 8.754 1.00 93.25 121 VAL A C 1
ATOM 1015 O O . VAL A 1 121 ? -2.821 1.063 8.345 1.00 93.25 121 VAL A O 1
ATOM 1018 N N . GLU A 1 122 ? -2.640 2.984 9.475 1.00 93.06 122 GLU A N 1
ATOM 1019 C CA . GLU A 1 122 ? -1.266 2.712 9.897 1.00 93.06 122 GLU A CA 1
ATOM 1020 C C . GLU A 1 122 ? -1.190 1.491 10.816 1.00 93.06 122 GLU A C 1
ATOM 1022 O O . GLU A 1 122 ? -0.281 0.670 10.714 1.00 93.06 122 GLU A O 1
ATOM 1027 N N . GLY A 1 123 ? -2.157 1.355 11.714 1.00 94.19 123 GLY A N 1
ATOM 1028 C CA . GLY A 1 123 ? -2.274 0.226 12.612 1.00 94.19 123 GLY A CA 1
ATOM 1029 C C . GLY A 1 123 ? -2.321 -1.133 11.916 1.00 94.19 123 GLY A C 1
ATOM 1030 O O . GLY A 1 123 ? -1.738 -2.101 12.413 1.00 94.19 123 GLY A O 1
ATOM 1031 N N . PHE A 1 124 ? -2.925 -1.203 10.726 1.00 95.56 124 PHE A N 1
ATOM 1032 C CA . PHE A 1 124 ? -2.954 -2.425 9.919 1.00 95.56 124 PHE A CA 1
ATOM 1033 C C . PHE A 1 124 ? -1.552 -2.930 9.563 1.00 95.56 124 PHE A C 1
ATOM 1035 O O . PHE A 1 124 ? -1.352 -4.139 9.483 1.00 95.56 124 PHE A O 1
ATOM 1042 N N . VAL A 1 125 ? -0.543 -2.055 9.474 1.00 94.88 125 VAL A N 1
ATOM 1043 C CA . VAL A 1 125 ? 0.866 -2.429 9.231 1.00 94.88 125 VAL A CA 1
ATOM 1044 C C . VAL A 1 125 ? 1.391 -3.421 10.282 1.00 94.88 125 VAL A C 1
ATOM 1046 O O . VAL A 1 125 ? 2.306 -4.212 10.009 1.00 94.88 125 VAL A O 1
ATOM 1049 N N . TYR A 1 126 ? 0.830 -3.404 11.494 1.00 93.81 126 TYR A N 1
ATOM 1050 C CA . TYR A 1 126 ? 1.221 -4.298 12.585 1.00 93.81 126 TYR A CA 1
ATOM 1051 C C . TYR A 1 126 ? 0.507 -5.656 12.562 1.00 93.81 126 TYR A C 1
ATOM 1053 O O . TYR A 1 126 ? 0.935 -6.565 13.281 1.00 93.81 126 TYR A O 1
ATOM 1061 N N . LEU A 1 127 ? -0.525 -5.815 11.732 1.00 95.25 127 LEU A N 1
ATOM 1062 C CA . LEU A 1 127 ? -1.298 -7.045 11.603 1.00 95.25 127 LEU A CA 1
ATOM 1063 C C . LEU A 1 127 ? -0.654 -8.004 10.592 1.00 95.25 127 LEU A C 1
ATOM 1065 O O . LEU A 1 127 ? 0.017 -7.614 9.629 1.00 95.25 127 LEU A O 1
ATOM 1069 N N . THR A 1 128 ? -0.839 -9.301 10.821 1.00 94.19 128 THR A N 1
ATOM 1070 C CA . THR A 1 128 ? -0.399 -10.365 9.901 1.00 94.19 128 THR A CA 1
ATOM 1071 C C . THR A 1 128 ? -1.258 -10.432 8.643 1.00 94.19 128 THR A C 1
ATOM 1073 O O . THR A 1 128 ? -0.764 -10.816 7.592 1.00 94.19 128 THR A O 1
ATOM 1076 N N . THR A 1 129 ? -2.508 -9.998 8.751 1.00 96.38 129 THR A N 1
ATOM 1077 C CA . THR A 1 129 ? -3.572 -9.994 7.734 1.00 96.38 129 THR A CA 1
ATOM 1078 C C . THR A 1 129 ? -3.605 -8.708 6.900 1.00 96.38 129 THR A C 1
ATOM 1080 O O . THR A 1 129 ? -4.516 -8.495 6.108 1.00 96.38 129 THR A O 1
ATOM 1083 N N . ARG A 1 130 ? -2.608 -7.830 7.071 1.00 95.75 130 ARG A N 1
ATOM 1084 C CA . ARG A 1 130 ? -2.555 -6.474 6.500 1.00 95.75 130 ARG A CA 1
ATOM 1085 C C . ARG A 1 130 ? -2.902 -6.394 5.012 1.00 95.75 130 ARG A C 1
ATOM 1087 O O . ARG A 1 130 ? -3.641 -5.502 4.626 1.00 95.75 130 ARG A O 1
ATOM 1094 N N . CYS A 1 131 ? -2.405 -7.316 4.188 1.00 97.06 131 CYS A N 1
ATOM 1095 C CA . CYS A 1 131 ? -2.686 -7.304 2.752 1.00 97.06 131 CYS A CA 1
ATOM 1096 C C . CYS A 1 131 ? -4.130 -7.719 2.452 1.00 97.06 131 CYS A C 1
ATOM 1098 O O . CYS A 1 131 ? -4.751 -7.131 1.578 1.00 97.06 131 CYS A O 1
ATOM 1100 N N . GLU A 1 132 ? -4.694 -8.662 3.208 1.00 97.00 132 GLU A N 1
ATOM 1101 C CA . GLU A 1 132 ? -6.096 -9.070 3.056 1.00 97.00 132 GLU A CA 1
ATOM 1102 C C . GLU A 1 132 ? -7.056 -7.941 3.447 1.00 97.00 132 GLU A C 1
ATOM 1104 O O . GLU A 1 132 ? -8.049 -7.714 2.763 1.00 97.00 132 GLU A O 1
ATOM 1109 N N . LEU A 1 133 ? -6.715 -7.149 4.470 1.00 96.06 133 LEU A N 1
ATOM 1110 C CA . LEU A 1 133 ? -7.471 -5.939 4.815 1.00 96.06 133 LEU A CA 1
ATOM 1111 C C . LEU A 1 133 ? -7.426 -4.889 3.695 1.00 96.06 133 LEU A C 1
ATOM 1113 O O . LEU A 1 133 ? -8.435 -4.251 3.413 1.00 96.06 133 LEU A O 1
ATOM 1117 N N . ILE A 1 134 ? -6.282 -4.732 3.025 1.00 95.94 134 ILE A N 1
ATOM 1118 C CA . ILE A 1 134 ? -6.163 -3.831 1.871 1.00 95.94 134 ILE A CA 1
ATOM 1119 C C . ILE A 1 134 ? -7.023 -4.312 0.700 1.00 95.94 134 ILE A C 1
ATOM 1121 O O . ILE A 1 134 ? -7.779 -3.514 0.149 1.00 95.94 134 ILE A O 1
ATOM 1125 N N . LYS A 1 135 ? -6.977 -5.606 0.361 1.00 95.75 135 LYS A N 1
ATOM 1126 C CA . LYS A 1 135 ? -7.848 -6.191 -0.674 1.00 95.75 135 LYS A CA 1
ATOM 1127 C C . LYS A 1 135 ? -9.323 -5.994 -0.344 1.00 95.75 135 LYS A C 1
ATOM 1129 O O . LYS A 1 135 ? -10.094 -5.573 -1.197 1.00 95.75 135 LYS A O 1
ATOM 1134 N N . CYS A 1 136 ? -9.689 -6.238 0.913 1.00 94.81 136 CYS A N 1
ATOM 1135 C CA . CYS A 1 136 ? -11.039 -6.048 1.423 1.00 94.81 136 CYS A CA 1
ATOM 1136 C C . CYS A 1 136 ? -11.549 -4.621 1.169 1.00 94.81 136 CYS A C 1
ATOM 1138 O O . CYS A 1 136 ? -12.659 -4.463 0.665 1.00 94.81 136 CYS A O 1
ATOM 1140 N N . VAL A 1 137 ? -10.744 -3.594 1.466 1.00 93.50 137 VAL A N 1
ATOM 1141 C CA . VAL A 1 137 ? -11.116 -2.194 1.198 1.00 93.50 137 VAL A CA 1
ATOM 1142 C C . VAL A 1 137 ? -11.255 -1.941 -0.302 1.00 93.50 137 VAL A C 1
ATOM 1144 O O . VAL A 1 137 ? -12.290 -1.448 -0.730 1.00 93.50 137 VAL A O 1
ATOM 1147 N N . ILE A 1 138 ? -10.274 -2.341 -1.116 1.00 94.38 138 ILE A N 1
ATOM 1148 C CA . ILE A 1 138 ? -10.292 -2.088 -2.569 1.00 94.38 138 ILE A CA 1
ATOM 1149 C C . ILE A 1 138 ? -11.520 -2.708 -3.239 1.00 94.38 138 ILE A C 1
ATOM 1151 O O . ILE A 1 138 ? -12.148 -2.077 -4.085 1.00 94.38 138 ILE A O 1
ATOM 1155 N N . GLN A 1 139 ? -11.866 -3.939 -2.865 1.00 94.38 139 GLN A N 1
ATOM 1156 C CA . GLN A 1 139 ? -12.938 -4.692 -3.513 1.00 94.38 139 GLN A CA 1
ATOM 1157 C C . GLN A 1 139 ? -14.339 -4.210 -3.113 1.00 94.38 139 GLN A C 1
ATOM 1159 O O . GLN A 1 139 ? -15.275 -4.379 -3.893 1.00 94.38 139 GLN A O 1
ATOM 1164 N N . ASN A 1 140 ? -14.496 -3.625 -1.920 1.00 94.69 140 ASN A N 1
ATOM 1165 C CA . ASN A 1 140 ? -15.812 -3.280 -1.366 1.00 94.69 140 ASN A CA 1
ATOM 1166 C C . ASN A 1 140 ? -16.062 -1.768 -1.252 1.00 94.69 140 ASN A C 1
ATOM 1168 O O . ASN A 1 140 ? -17.220 -1.363 -1.216 1.00 94.69 140 ASN A O 1
ATOM 1172 N N . ASP A 1 141 ? -15.015 -0.942 -1.254 1.00 92.88 141 ASP A N 1
ATOM 1173 C CA . ASP A 1 141 ? -15.112 0.512 -1.388 1.00 92.88 141 ASP A CA 1
ATOM 1174 C C . ASP A 1 141 ? -13.944 1.091 -2.217 1.00 92.88 141 ASP A C 1
ATOM 1176 O O . ASP A 1 141 ? -12.986 1.665 -1.690 1.00 92.88 141 ASP A O 1
ATOM 1180 N N . PRO A 1 142 ? -14.026 0.990 -3.557 1.00 91.00 142 PRO A N 1
ATOM 1181 C CA . PRO A 1 142 ? -13.025 1.567 -4.454 1.00 91.00 142 PRO A CA 1
ATOM 1182 C C . PRO A 1 142 ? -12.871 3.091 -4.317 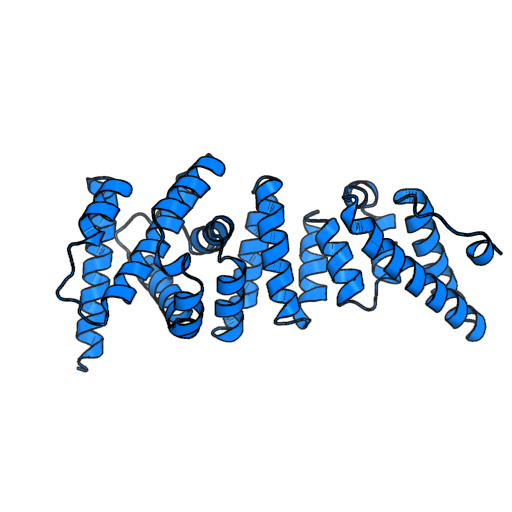1.00 91.00 142 PRO A C 1
ATOM 1184 O O . PRO A 1 142 ? -11.839 3.647 -4.697 1.00 91.00 142 PRO A O 1
ATOM 1187 N N . ILE A 1 143 ? -13.890 3.793 -3.803 1.00 90.94 143 ILE A N 1
ATOM 1188 C CA . ILE A 1 143 ? -13.912 5.260 -3.739 1.00 90.94 143 ILE A CA 1
ATOM 1189 C C . ILE A 1 143 ? -12.950 5.769 -2.659 1.00 90.94 143 ILE A C 1
ATOM 1191 O O . ILE A 1 143 ? -12.320 6.810 -2.860 1.00 90.94 143 ILE A O 1
ATOM 1195 N N . SER A 1 144 ? -12.772 5.036 -1.555 1.00 88.50 144 SER A N 1
ATOM 1196 C CA . SER A 1 144 ? -11.828 5.411 -0.492 1.00 88.50 144 SER A CA 1
ATOM 1197 C C . SER A 1 144 ? -10.374 5.019 -0.768 1.00 88.50 144 SER A C 1
ATOM 1199 O O . SER A 1 144 ? -9.471 5.485 -0.063 1.00 88.50 144 SER A O 1
ATOM 1201 N N . VAL A 1 145 ? -10.095 4.230 -1.814 1.00 91.19 145 VAL A N 1
ATOM 1202 C CA . VAL A 1 145 ? -8.735 3.755 -2.137 1.00 91.19 145 VAL A CA 1
ATOM 1203 C C . VAL A 1 145 ? -7.710 4.892 -2.270 1.00 91.19 145 VAL A C 1
ATOM 1205 O O . VAL A 1 145 ? -6.641 4.778 -1.661 1.00 91.19 145 VAL A O 1
ATOM 1208 N N . PRO A 1 146 ? -7.980 6.017 -2.968 1.00 92.38 146 PRO A N 1
ATOM 1209 C CA . PRO A 1 146 ? -7.034 7.134 -3.038 1.00 92.38 146 PRO A CA 1
ATOM 1210 C C . PRO A 1 146 ? -6.697 7.725 -1.664 1.00 92.38 146 PRO A C 1
ATOM 1212 O O . PRO A 1 146 ? -5.549 8.090 -1.398 1.00 92.38 146 PRO A O 1
ATOM 1215 N N . GLU A 1 147 ? -7.681 7.807 -0.768 1.00 91.06 147 GLU A N 1
ATOM 1216 C CA . GLU A 1 147 ? -7.461 8.303 0.586 1.00 91.06 147 GLU A CA 1
ATOM 1217 C C . GLU A 1 147 ? -6.639 7.307 1.410 1.00 91.06 147 GLU A C 1
ATOM 1219 O O . GLU A 1 147 ? -5.648 7.695 2.031 1.00 91.06 147 GLU A O 1
ATOM 1224 N N . MET A 1 148 ? -6.979 6.017 1.363 1.00 92.12 148 MET A N 1
ATOM 1225 C CA . MET A 1 148 ? -6.200 4.956 2.005 1.00 92.12 148 MET A CA 1
ATOM 1226 C C . MET A 1 148 ? -4.741 4.952 1.527 1.00 92.12 148 MET A C 1
ATOM 1228 O O . MET A 1 148 ? -3.824 4.867 2.344 1.00 92.12 148 MET A O 1
ATOM 1232 N N . LEU A 1 149 ? -4.508 5.102 0.222 1.00 93.88 149 LEU A N 1
ATOM 1233 C CA . LEU A 1 149 ? -3.171 5.183 -0.362 1.00 93.88 149 LEU A CA 1
ATOM 1234 C C . LEU A 1 149 ? -2.375 6.375 0.169 1.00 93.88 149 LEU A C 1
ATOM 1236 O O . LEU A 1 149 ? -1.228 6.206 0.590 1.00 93.88 149 LEU A O 1
ATOM 1240 N N . ASN A 1 150 ? -2.982 7.564 0.203 1.00 92.69 150 ASN A N 1
ATOM 1241 C CA . ASN A 1 150 ? -2.354 8.743 0.797 1.00 92.69 150 ASN A CA 1
ATOM 1242 C C . ASN A 1 150 ? -1.956 8.479 2.252 1.00 92.69 150 ASN A C 1
ATOM 1244 O O . ASN A 1 150 ? -0.845 8.820 2.660 1.00 92.69 150 ASN A O 1
ATOM 1248 N N . ARG A 1 151 ? -2.822 7.803 3.014 1.00 92.31 151 ARG A N 1
ATOM 1249 C CA . ARG A 1 151 ? -2.538 7.450 4.405 1.00 92.31 151 ARG A CA 1
ATOM 1250 C C . ARG A 1 151 ? -1.359 6.483 4.527 1.00 92.31 151 ARG A C 1
ATOM 1252 O O . ARG A 1 151 ? -0.456 6.721 5.330 1.00 92.31 151 ARG A O 1
ATOM 1259 N N . LEU A 1 152 ? -1.295 5.443 3.695 1.00 93.94 152 LEU A N 1
ATOM 1260 C CA . LEU A 1 152 ? -0.161 4.508 3.674 1.00 93.94 152 LEU A CA 1
ATOM 1261 C C . LEU A 1 152 ? 1.161 5.201 3.313 1.00 93.94 152 LEU A C 1
ATOM 1263 O O . LEU A 1 152 ? 2.187 4.943 3.946 1.00 93.94 152 LEU A O 1
ATOM 1267 N N . LEU A 1 153 ? 1.141 6.114 2.338 1.00 93.62 153 LEU A N 1
ATOM 1268 C CA . LEU A 1 153 ? 2.316 6.883 1.918 1.00 93.62 153 LEU A CA 1
ATOM 1269 C C . LEU A 1 153 ? 2.822 7.818 3.027 1.00 93.62 153 LEU A C 1
ATOM 1271 O O . LEU A 1 153 ? 4.030 7.911 3.247 1.00 93.62 153 LEU A O 1
ATOM 1275 N N . LEU A 1 154 ? 1.916 8.465 3.769 1.00 91.50 154 LEU A N 1
ATOM 1276 C CA . LEU A 1 154 ? 2.278 9.273 4.938 1.00 91.50 154 LEU A CA 1
ATOM 1277 C C . LEU A 1 154 ? 2.936 8.419 6.031 1.00 91.50 154 LEU A C 1
ATOM 1279 O O . LEU A 1 154 ? 3.962 8.812 6.591 1.00 91.50 154 LEU A O 1
ATOM 1283 N N . SER A 1 155 ? 2.401 7.224 6.299 1.00 90.62 155 SER A N 1
ATOM 1284 C CA . SER A 1 155 ? 2.999 6.294 7.262 1.00 90.62 155 SER A CA 1
ATOM 1285 C C . SER A 1 155 ? 4.370 5.783 6.808 1.00 90.62 155 SER A C 1
ATOM 1287 O O . SER A 1 155 ? 5.273 5.650 7.637 1.00 90.62 155 SER A O 1
ATOM 1289 N N . ALA A 1 156 ? 4.583 5.557 5.507 1.00 90.69 156 ALA A N 1
ATOM 1290 C CA . ALA A 1 156 ? 5.864 5.082 4.979 1.00 90.69 156 ALA A CA 1
ATOM 1291 C C . ALA A 1 156 ? 7.026 6.031 5.308 1.00 90.69 156 ALA A C 1
ATOM 1293 O O . ALA A 1 156 ? 8.107 5.565 5.667 1.00 90.69 156 ALA A O 1
ATOM 1294 N N . GLY A 1 157 ? 6.797 7.347 5.260 1.00 84.94 157 GLY A N 1
ATOM 1295 C CA . GLY A 1 157 ? 7.817 8.345 5.600 1.00 84.94 157 GLY A CA 1
ATOM 1296 C C . GLY A 1 157 ? 8.170 8.420 7.089 1.00 84.94 157 GLY A C 1
ATOM 1297 O O . GLY A 1 157 ? 9.226 8.938 7.443 1.00 84.94 157 GLY A O 1
ATOM 1298 N N . ARG A 1 158 ? 7.313 7.894 7.974 1.00 85.06 158 ARG A N 1
ATOM 1299 C CA . ARG A 1 158 ? 7.476 7.989 9.435 1.00 85.06 158 ARG A CA 1
ATOM 1300 C C . ARG A 1 158 ? 7.954 6.694 10.087 1.00 85.06 158 ARG A C 1
ATOM 1302 O O . ARG A 1 158 ? 8.594 6.724 11.142 1.00 85.06 158 ARG A O 1
ATOM 1309 N N . LEU A 1 159 ? 7.578 5.549 9.527 1.00 86.25 159 LEU A N 1
ATOM 1310 C CA . LEU A 1 159 ? 7.857 4.255 10.135 1.00 86.25 159 LEU A CA 1
ATOM 1311 C C . LEU A 1 159 ? 9.308 3.799 9.913 1.00 86.25 159 LEU A C 1
ATOM 1313 O O . LEU A 1 159 ? 9.943 4.137 8.920 1.00 86.25 159 LEU A O 1
ATOM 1317 N N . ILE A 1 160 ? 9.835 2.991 10.840 1.00 85.69 160 ILE A N 1
ATOM 1318 C CA . ILE A 1 160 ? 11.176 2.398 10.710 1.00 85.69 160 ILE A CA 1
ATOM 1319 C C . ILE A 1 160 ? 11.244 1.392 9.550 1.00 85.69 160 ILE A C 1
ATOM 1321 O O . ILE A 1 160 ? 10.233 0.800 9.164 1.00 85.69 160 ILE A O 1
ATOM 1325 N N . SER A 1 161 ? 12.454 1.092 9.068 1.00 82.25 161 SER A N 1
ATOM 1326 C CA . SER A 1 161 ? 12.696 0.266 7.871 1.00 82.25 161 SER A CA 1
ATOM 1327 C C . SER A 1 161 ? 11.969 -1.086 7.862 1.00 82.25 161 SER A C 1
ATOM 1329 O O . SER A 1 161 ? 11.436 -1.504 6.838 1.00 82.25 161 SER A O 1
ATOM 1331 N N . LYS A 1 162 ? 11.864 -1.769 9.011 1.00 86.00 162 LYS A N 1
ATOM 1332 C CA . LYS A 1 162 ? 11.125 -3.043 9.098 1.00 86.00 162 LYS A CA 1
ATOM 1333 C C . LYS A 1 162 ? 9.633 -2.888 8.774 1.00 86.00 162 LYS A C 1
ATOM 1335 O O . LYS A 1 162 ? 9.030 -3.786 8.200 1.00 86.00 162 LYS A O 1
ATOM 1340 N N . ARG A 1 163 ? 9.025 -1.775 9.177 1.00 89.69 163 ARG A N 1
ATOM 1341 C CA . ARG A 1 163 ? 7.602 -1.481 8.951 1.00 89.69 163 ARG A CA 1
ATOM 1342 C C . ARG A 1 163 ? 7.365 -0.861 7.578 1.00 89.69 163 ARG A C 1
ATOM 1344 O O . ARG A 1 163 ? 6.328 -1.114 6.980 1.00 89.69 163 ARG A O 1
ATOM 1351 N N . GLN A 1 164 ? 8.354 -0.152 7.042 1.00 90.69 164 GLN A N 1
ATOM 1352 C CA . GLN A 1 164 ? 8.365 0.268 5.642 1.00 90.69 164 GLN A CA 1
ATOM 1353 C C . GLN A 1 164 ? 8.252 -0.922 4.678 1.00 90.69 164 GLN A C 1
ATOM 1355 O O . GLN A 1 164 ? 7.553 -0.812 3.678 1.00 90.69 164 GLN A O 1
ATOM 1360 N N . LEU A 1 165 ? 8.842 -2.083 5.002 1.00 91.81 165 LEU A N 1
ATOM 1361 C CA . LEU A 1 165 ? 8.652 -3.307 4.211 1.00 91.81 165 LEU A CA 1
ATOM 1362 C C . LEU A 1 165 ? 7.185 -3.765 4.187 1.00 91.81 165 LEU A C 1
ATOM 1364 O O . LEU A 1 165 ? 6.665 -4.108 3.134 1.00 91.81 165 LEU A O 1
ATOM 1368 N N . HIS A 1 166 ? 6.499 -3.730 5.328 1.00 94.88 166 HIS A N 1
ATOM 1369 C CA . HIS A 1 166 ? 5.080 -4.085 5.391 1.00 94.88 166 HIS A CA 1
ATOM 1370 C C . HIS A 1 166 ? 4.212 -3.096 4.600 1.00 94.88 166 HIS A C 1
ATOM 1372 O O . HIS A 1 166 ? 3.290 -3.516 3.910 1.00 94.88 166 HIS A O 1
ATOM 1378 N N . ILE A 1 167 ? 4.522 -1.794 4.652 1.00 95.50 167 ILE A N 1
ATOM 1379 C CA . ILE A 1 167 ? 3.838 -0.810 3.800 1.00 95.50 167 ILE A CA 1
ATOM 1380 C C . ILE A 1 167 ? 4.134 -1.079 2.323 1.00 95.50 167 ILE A C 1
ATOM 1382 O O . ILE A 1 167 ? 3.230 -0.983 1.502 1.00 95.50 167 ILE A O 1
ATOM 1386 N N . SER A 1 168 ? 5.366 -1.463 1.983 1.00 95.56 168 SER A N 1
ATOM 1387 C CA . SER A 1 168 ? 5.728 -1.840 0.616 1.00 95.56 168 SER A CA 1
ATOM 1388 C C . SER A 1 168 ? 4.856 -2.989 0.092 1.00 95.56 168 SER A C 1
ATOM 1390 O O . SER A 1 168 ? 4.313 -2.896 -1.006 1.00 95.56 168 SER A O 1
ATOM 1392 N N . GLU A 1 169 ? 4.641 -4.032 0.901 1.00 96.12 169 GLU A N 1
ATOM 1393 C CA . GLU A 1 169 ? 3.737 -5.146 0.575 1.00 96.12 169 GLU A CA 1
ATOM 1394 C C . GLU A 1 169 ? 2.282 -4.686 0.403 1.00 96.12 169 GLU A C 1
ATOM 1396 O O . GLU A 1 169 ? 1.616 -5.092 -0.548 1.00 96.12 169 GLU A O 1
ATOM 1401 N N . MET A 1 170 ? 1.797 -3.816 1.292 1.00 97.44 170 MET A N 1
ATOM 1402 C CA . MET A 1 170 ? 0.435 -3.277 1.232 1.00 97.44 170 MET A CA 1
ATOM 1403 C C . MET A 1 170 ? 0.218 -2.419 -0.019 1.00 97.44 170 MET A C 1
ATOM 1405 O O . MET A 1 170 ? -0.752 -2.631 -0.735 1.00 97.44 170 MET A O 1
ATOM 1409 N N . LEU A 1 171 ? 1.138 -1.499 -0.332 1.00 97.62 171 LEU A N 1
ATOM 1410 C CA . LEU A 1 171 ? 1.083 -0.680 -1.548 1.00 97.62 171 LEU A CA 1
ATOM 1411 C C . LEU A 1 171 ? 1.157 -1.541 -2.810 1.00 97.62 171 LEU A C 1
ATOM 1413 O O . LEU A 1 171 ? 0.431 -1.287 -3.766 1.00 97.62 171 LEU A O 1
ATOM 1417 N N . TYR A 1 172 ? 2.007 -2.569 -2.813 1.00 97.44 172 TYR A N 1
ATOM 1418 C CA . TYR A 1 172 ? 2.078 -3.502 -3.932 1.00 97.44 172 TYR A CA 1
ATOM 1419 C C . TYR A 1 172 ? 0.776 -4.292 -4.102 1.00 97.44 172 TYR A C 1
ATOM 1421 O O . TYR A 1 172 ? 0.326 -4.458 -5.228 1.00 97.44 172 TYR A O 1
ATOM 1429 N N . THR A 1 173 ? 0.132 -4.690 -2.998 1.00 97.50 173 THR A N 1
ATOM 1430 C CA . THR A 1 173 ? -1.185 -5.349 -3.021 1.00 97.50 173 THR A CA 1
ATOM 1431 C C . THR A 1 173 ? -2.236 -4.457 -3.684 1.00 97.50 173 THR A C 1
ATOM 1433 O O . THR A 1 173 ? -3.017 -4.948 -4.489 1.00 97.50 173 THR A O 1
ATOM 1436 N N . VAL A 1 174 ? -2.223 -3.141 -3.423 1.00 96.88 174 VAL A N 1
ATOM 1437 C CA . VAL A 1 174 ? -3.132 -2.207 -4.114 1.00 96.88 174 VAL A CA 1
ATOM 1438 C C . VAL A 1 174 ? -2.941 -2.260 -5.629 1.00 96.88 174 VAL A C 1
ATOM 1440 O O . VAL A 1 174 ? -3.915 -2.266 -6.370 1.00 96.88 174 VAL A O 1
ATOM 1443 N N . ILE A 1 175 ? -1.692 -2.328 -6.090 1.00 97.25 175 ILE A N 1
ATOM 1444 C CA . ILE A 1 175 ? -1.363 -2.353 -7.521 1.00 97.25 175 ILE A CA 1
ATOM 1445 C C . ILE A 1 175 ? -1.700 -3.706 -8.156 1.00 97.25 175 ILE A C 1
ATOM 1447 O O . ILE A 1 175 ? -2.080 -3.749 -9.320 1.00 97.25 175 ILE A O 1
ATOM 1451 N N . GLU A 1 176 ? -1.552 -4.810 -7.420 1.00 96.75 176 GLU A N 1
ATOM 1452 C CA . GLU A 1 176 ? -1.957 -6.134 -7.906 1.00 96.75 176 GLU A CA 1
ATOM 1453 C C . GLU A 1 176 ? -3.473 -6.232 -8.107 1.00 96.75 176 GLU A C 1
ATOM 1455 O O . GLU A 1 176 ? -3.906 -6.797 -9.109 1.00 96.75 176 GLU A O 1
ATOM 1460 N N . GLU A 1 177 ? -4.263 -5.665 -7.191 1.00 95.62 177 GLU A N 1
ATOM 1461 C CA . GLU A 1 177 ? -5.727 -5.641 -7.303 1.00 95.62 177 GLU A CA 1
ATOM 1462 C C . GLU A 1 177 ? -6.213 -4.613 -8.334 1.00 95.62 177 GLU A C 1
ATOM 1464 O O . GLU A 1 177 ? -7.164 -4.877 -9.067 1.00 95.62 177 GLU A O 1
ATOM 1469 N N . ASP A 1 178 ? -5.553 -3.454 -8.421 1.00 95.25 178 ASP A N 1
ATOM 1470 C CA . ASP A 1 178 ? -5.897 -2.398 -9.370 1.00 95.25 178 ASP A CA 1
ATOM 1471 C C . ASP A 1 178 ? -4.647 -1.729 -9.987 1.00 95.25 178 ASP A C 1
ATOM 1473 O O . ASP A 1 178 ? -4.130 -0.715 -9.488 1.00 95.25 178 ASP A O 1
ATOM 1477 N N . PRO A 1 179 ? -4.152 -2.269 -11.122 1.00 95.69 179 PRO A N 1
ATOM 1478 C CA . PRO A 1 179 ? -2.933 -1.797 -11.774 1.00 95.69 179 PRO A CA 1
ATOM 1479 C C . PRO A 1 179 ? -2.960 -0.337 -12.235 1.00 95.69 179 PRO A C 1
ATOM 1481 O O . PRO A 1 179 ? -1.895 0.229 -12.496 1.00 95.69 179 PRO A O 1
ATOM 1484 N N . GLN A 1 180 ? -4.131 0.311 -12.318 1.00 94.44 180 GLN A N 1
ATOM 1485 C CA . GLN A 1 180 ? -4.218 1.715 -12.736 1.00 94.44 180 GLN A CA 1
ATOM 1486 C C . GLN A 1 180 ? -3.481 2.660 -11.772 1.00 94.44 180 GLN A C 1
ATOM 1488 O O . GLN A 1 180 ? -2.997 3.720 -12.178 1.00 94.44 180 GLN A O 1
ATOM 1493 N N . TYR A 1 181 ? -3.324 2.255 -10.507 1.00 95.69 181 TYR A N 1
ATOM 1494 C CA . TYR A 1 181 ? -2.587 3.022 -9.507 1.00 95.69 181 TYR A CA 1
ATOM 1495 C C . TYR A 1 181 ? -1.063 2.905 -9.636 1.00 95.69 181 TYR A C 1
ATOM 1497 O O . TYR A 1 181 ? -0.359 3.701 -9.015 1.00 95.69 181 TYR A O 1
ATOM 1505 N N . ALA A 1 182 ? -0.529 1.977 -10.443 1.00 96.94 182 ALA A N 1
ATOM 1506 C CA . ALA A 1 182 ? 0.911 1.711 -10.538 1.00 96.94 182 ALA A CA 1
ATOM 1507 C C . ALA A 1 182 ? 1.732 2.983 -10.793 1.00 96.94 182 ALA A C 1
ATOM 1509 O O . ALA A 1 182 ? 2.641 3.318 -10.031 1.00 96.94 182 ALA A O 1
ATOM 1510 N N . THR A 1 183 ? 1.380 3.720 -11.847 1.00 95.62 183 THR A N 1
ATOM 1511 C CA . THR A 1 183 ? 2.092 4.935 -12.253 1.00 95.62 183 THR A CA 1
ATOM 1512 C C . THR A 1 183 ? 1.979 6.026 -11.192 1.00 95.62 183 THR A C 1
ATOM 1514 O O . THR A 1 183 ? 2.987 6.635 -10.834 1.00 95.62 183 THR A O 1
ATOM 1517 N N . TRP A 1 184 ? 0.782 6.242 -10.639 1.00 95.62 184 TRP A N 1
ATOM 1518 C CA . TRP A 1 184 ? 0.556 7.255 -9.607 1.00 95.62 184 TRP A CA 1
ATOM 1519 C C . TRP A 1 184 ? 1.337 6.941 -8.323 1.00 95.62 184 TRP A C 1
ATOM 1521 O O . TRP A 1 184 ? 2.083 7.796 -7.849 1.00 95.62 184 TRP A O 1
ATOM 1531 N N . ILE A 1 185 ? 1.258 5.706 -7.810 1.00 97.06 185 ILE A N 1
ATOM 1532 C CA . ILE A 1 185 ? 2.003 5.277 -6.614 1.00 97.06 185 ILE A CA 1
ATOM 1533 C C . ILE A 1 185 ? 3.506 5.417 -6.855 1.00 97.06 185 ILE A C 1
ATOM 1535 O O . ILE A 1 185 ? 4.214 5.941 -5.997 1.00 97.06 185 ILE A O 1
ATOM 1539 N N . ARG A 1 186 ? 4.003 5.010 -8.031 1.00 96.81 186 ARG A N 1
ATOM 1540 C CA . ARG A 1 186 ? 5.421 5.149 -8.387 1.00 96.81 186 ARG A CA 1
ATOM 1541 C C . ARG A 1 186 ? 5.893 6.602 -8.297 1.00 96.81 186 ARG A C 1
ATOM 1543 O O . ARG A 1 186 ? 6.939 6.849 -7.703 1.00 96.81 186 ARG A O 1
ATOM 1550 N N . TYR A 1 187 ? 5.131 7.554 -8.836 1.00 95.19 187 TYR A N 1
ATOM 1551 C CA . TYR A 1 187 ? 5.476 8.977 -8.739 1.00 95.19 187 TYR A CA 1
ATOM 1552 C C . TYR A 1 187 ? 5.381 9.503 -7.307 1.00 95.19 187 TYR A C 1
ATOM 1554 O O . TYR A 1 187 ? 6.286 10.192 -6.850 1.00 95.19 187 TYR A O 1
ATOM 1562 N N . GLN A 1 188 ? 4.344 9.118 -6.564 1.00 96.06 188 GLN A N 1
ATOM 1563 C CA . GLN A 1 188 ? 4.179 9.515 -5.167 1.00 96.06 188 GLN A CA 1
ATOM 1564 C C . GLN A 1 188 ? 5.307 9.002 -4.255 1.00 96.06 188 GLN A C 1
ATOM 1566 O O . GLN A 1 188 ? 5.668 9.676 -3.286 1.00 96.06 188 GLN A O 1
ATOM 1571 N N . LEU A 1 189 ? 5.861 7.823 -4.546 1.00 95.81 189 LEU A N 1
ATOM 1572 C CA . LEU A 1 189 ? 7.038 7.285 -3.866 1.00 95.81 189 LEU A CA 1
ATOM 1573 C C . LEU A 1 189 ? 8.315 8.028 -4.269 1.00 95.81 189 LEU A C 1
ATOM 1575 O O . LEU A 1 189 ? 9.127 8.331 -3.398 1.00 95.81 189 LEU A O 1
ATOM 1579 N N . LEU A 1 190 ? 8.473 8.351 -5.557 1.00 95.44 190 LEU A N 1
ATOM 1580 C CA . LEU A 1 190 ? 9.622 9.099 -6.070 1.00 95.44 190 LEU A CA 1
ATOM 1581 C C . LEU A 1 190 ? 9.699 10.506 -5.461 1.00 95.44 190 LEU A C 1
ATOM 1583 O O . LEU A 1 190 ? 10.736 10.872 -4.922 1.00 95.44 190 LEU A O 1
ATOM 1587 N N . GLU A 1 191 ? 8.599 11.263 -5.491 1.00 93.94 191 GLU A N 1
ATOM 1588 C CA . GLU A 1 191 ? 8.520 12.635 -4.956 1.00 93.94 191 GLU A CA 1
ATOM 1589 C C . GLU A 1 191 ? 8.851 12.717 -3.463 1.00 93.94 191 GLU A C 1
ATOM 1591 O O . GLU A 1 191 ? 9.335 13.739 -2.983 1.00 93.94 191 GLU A O 1
ATOM 1596 N N . ARG A 1 192 ? 8.563 11.645 -2.718 1.00 93.50 192 ARG A N 1
ATOM 1597 C CA . ARG A 1 192 ? 8.830 11.560 -1.279 1.00 93.50 192 ARG A CA 1
ATOM 1598 C C . ARG A 1 192 ? 10.146 10.860 -0.951 1.00 93.50 192 ARG A C 1
ATOM 1600 O O . ARG A 1 192 ? 10.446 10.709 0.230 1.00 93.50 192 ARG A O 1
ATOM 1607 N N . GLU A 1 193 ? 10.892 10.405 -1.958 1.00 93.94 193 GLU A N 1
ATOM 1608 C CA . GLU A 1 193 ? 12.111 9.617 -1.778 1.00 93.94 193 GLU A CA 1
ATOM 1609 C C . GLU A 1 193 ? 11.878 8.385 -0.866 1.00 93.94 193 GLU A C 1
ATOM 1611 O O . GLU A 1 193 ? 12.652 8.069 0.043 1.00 93.94 193 GLU A O 1
ATOM 1616 N N . LEU A 1 194 ? 10.788 7.647 -1.116 1.00 93.25 194 LEU A N 1
ATOM 1617 C CA . LEU A 1 194 ? 10.394 6.457 -0.352 1.00 93.25 194 LEU A CA 1
ATOM 1618 C C . LEU A 1 194 ? 10.501 5.164 -1.166 1.00 93.25 194 LEU A C 1
ATOM 1620 O O . LEU A 1 194 ? 10.198 5.124 -2.353 1.00 93.25 194 LEU A O 1
ATOM 1624 N N . LEU A 1 195 ? 10.859 4.075 -0.478 1.00 93.88 195 LEU A N 1
ATOM 1625 C CA . LEU A 1 195 ? 10.768 2.694 -0.977 1.00 93.88 195 LEU A CA 1
ATOM 1626 C C . LEU A 1 195 ? 11.345 2.497 -2.403 1.00 93.88 195 LEU A C 1
ATOM 1628 O O . LEU A 1 195 ? 10.636 2.015 -3.292 1.00 93.88 195 LEU A O 1
ATOM 1632 N N . PRO A 1 196 ? 12.632 2.812 -2.640 1.00 93.25 196 PRO A N 1
ATOM 1633 C CA . PRO A 1 196 ? 13.231 2.748 -3.977 1.00 93.25 196 PRO A CA 1
ATOM 1634 C C . PRO A 1 196 ? 13.185 1.337 -4.597 1.00 93.25 196 PRO A C 1
ATOM 1636 O O . PRO A 1 196 ? 13.086 1.201 -5.815 1.00 93.25 196 PRO A O 1
ATOM 1639 N N . GLU A 1 197 ? 13.182 0.277 -3.784 1.00 92.75 197 GLU A N 1
ATOM 1640 C CA . GLU A 1 197 ? 13.002 -1.107 -4.252 1.00 92.75 197 GLU A CA 1
ATOM 1641 C C . GLU A 1 197 ? 11.586 -1.373 -4.787 1.00 92.75 197 GLU A C 1
ATOM 1643 O O . GLU A 1 197 ? 11.418 -2.025 -5.823 1.00 92.75 197 GLU A O 1
ATOM 1648 N N . LEU A 1 198 ? 10.558 -0.826 -4.127 1.00 95.50 198 LEU A N 1
ATOM 1649 C CA . LEU A 1 198 ? 9.177 -0.946 -4.590 1.00 95.50 198 LEU A CA 1
ATOM 1650 C C . LEU A 1 198 ? 8.998 -0.231 -5.931 1.00 95.50 198 LEU A C 1
ATOM 1652 O O . LEU A 1 198 ? 8.389 -0.790 -6.837 1.00 95.50 198 LEU A O 1
ATOM 1656 N N . ILE A 1 199 ? 9.583 0.958 -6.094 1.00 95.69 199 ILE A N 1
ATOM 1657 C CA . ILE A 1 199 ? 9.553 1.705 -7.360 1.00 95.69 199 ILE A CA 1
ATOM 1658 C C . ILE A 1 199 ? 10.087 0.865 -8.520 1.00 95.69 199 ILE A C 1
ATOM 1660 O O . ILE A 1 199 ? 9.458 0.814 -9.579 1.00 95.69 199 ILE A O 1
ATOM 1664 N N . VAL A 1 200 ? 11.224 0.186 -8.335 1.00 94.06 200 VAL A N 1
ATOM 1665 C CA . VAL A 1 200 ? 11.811 -0.678 -9.372 1.00 94.06 200 VAL A CA 1
ATOM 1666 C C . VAL A 1 200 ? 10.872 -1.839 -9.688 1.00 94.06 200 VAL A C 1
ATOM 1668 O O . VAL A 1 200 ? 10.612 -2.121 -10.860 1.00 94.06 200 VAL A O 1
ATOM 1671 N N . ARG A 1 201 ? 10.325 -2.488 -8.652 1.00 95.19 201 ARG A N 1
ATOM 1672 C CA . ARG A 1 201 ? 9.380 -3.600 -8.808 1.00 95.19 201 ARG A CA 1
ATOM 1673 C C . ARG A 1 201 ? 8.124 -3.169 -9.569 1.00 95.19 201 ARG A C 1
ATOM 1675 O O . ARG A 1 201 ? 7.705 -3.885 -10.476 1.00 95.19 201 ARG A O 1
ATOM 1682 N N . ILE A 1 202 ? 7.549 -2.011 -9.242 1.00 96.56 202 ILE A N 1
ATOM 1683 C CA . ILE A 1 202 ? 6.384 -1.451 -9.942 1.00 96.56 202 ILE A CA 1
ATOM 1684 C C . ILE A 1 202 ? 6.744 -1.165 -11.399 1.00 96.56 202 ILE A C 1
ATOM 1686 O O . ILE A 1 202 ? 6.054 -1.637 -12.299 1.00 96.56 202 ILE A O 1
ATOM 1690 N N . THR A 1 203 ? 7.861 -0.467 -11.622 1.00 95.00 203 THR A N 1
ATOM 1691 C CA . THR A 1 203 ? 8.322 -0.065 -12.956 1.00 95.00 203 THR A CA 1
ATOM 1692 C C . THR A 1 203 ? 8.454 -1.265 -13.884 1.00 95.00 203 THR A C 1
ATOM 1694 O O . THR A 1 203 ? 7.925 -1.255 -14.987 1.00 95.00 203 THR A O 1
ATOM 1697 N N . VAL A 1 204 ? 9.107 -2.336 -13.428 1.00 93.56 204 VAL A N 1
ATOM 1698 C CA . VAL A 1 204 ? 9.313 -3.519 -14.270 1.00 93.56 204 VAL A CA 1
ATOM 1699 C C . VAL A 1 204 ? 8.062 -4.387 -14.409 1.00 93.56 204 VAL A C 1
ATOM 1701 O O . VAL A 1 204 ? 7.961 -5.151 -15.362 1.00 93.56 204 VAL A O 1
ATOM 1704 N N . THR A 1 205 ? 7.118 -4.329 -13.470 1.00 94.69 205 THR A N 1
ATOM 1705 C CA . THR A 1 205 ? 5.951 -5.227 -13.494 1.00 94.69 205 THR A CA 1
ATOM 1706 C C . THR A 1 205 ? 4.770 -4.612 -14.237 1.00 94.69 205 THR A C 1
ATOM 1708 O O . THR A 1 205 ? 4.129 -5.311 -15.015 1.00 94.69 205 THR A O 1
ATOM 1711 N N . PHE A 1 206 ? 4.502 -3.323 -14.024 1.00 95.69 206 PHE A N 1
ATOM 1712 C CA . PHE A 1 206 ? 3.249 -2.682 -14.434 1.00 95.69 206 PHE A CA 1
ATOM 1713 C C . PHE A 1 206 ? 3.433 -1.476 -15.359 1.00 95.69 206 PHE A C 1
ATOM 1715 O O . PHE A 1 206 ? 2.472 -1.057 -15.997 1.00 95.69 206 PHE A O 1
ATOM 1722 N N . CYS A 1 207 ? 4.637 -0.907 -15.442 1.00 94.25 207 CYS A N 1
ATOM 1723 C CA . CYS A 1 207 ? 4.900 0.252 -16.290 1.00 94.25 207 CYS A CA 1
ATOM 1724 C C . CYS A 1 207 ? 5.564 -0.156 -17.614 1.00 94.25 207 CYS A C 1
ATOM 1726 O O . CYS A 1 207 ? 6.168 -1.226 -17.728 1.00 94.25 207 CYS A O 1
ATOM 1728 N N . THR A 1 208 ? 5.437 0.725 -18.607 1.00 92.06 208 THR A N 1
ATOM 1729 C CA . THR A 1 208 ? 5.996 0.568 -19.964 1.00 92.06 208 THR A CA 1
ATOM 1730 C C . THR A 1 208 ? 6.955 1.698 -20.347 1.00 92.06 208 THR A C 1
ATOM 1732 O O . THR A 1 208 ? 7.413 1.774 -21.482 1.00 92.06 208 THR A O 1
ATOM 1735 N N . ASP A 1 209 ? 7.196 2.639 -19.434 1.00 94.44 209 ASP A N 1
ATOM 1736 C CA . ASP A 1 209 ? 8.006 3.842 -19.627 1.00 94.44 209 ASP A CA 1
ATOM 1737 C C . ASP A 1 209 ? 9.339 3.767 -18.861 1.00 94.44 209 ASP A C 1
ATOM 1739 O O . ASP A 1 209 ? 9.928 4.795 -18.523 1.00 94.44 209 ASP A O 1
ATOM 1743 N N . GLU A 1 210 ? 9.834 2.559 -18.568 1.00 94.25 210 GLU A N 1
ATOM 1744 C CA . GLU A 1 210 ? 11.013 2.336 -17.725 1.00 94.25 210 GLU A CA 1
ATOM 1745 C C . GLU A 1 210 ? 12.253 3.113 -18.182 1.00 94.25 210 GLU A C 1
ATOM 1747 O O . GLU A 1 210 ? 13.001 3.607 -17.344 1.00 94.25 210 GLU A O 1
ATOM 1752 N N . ILE A 1 211 ? 12.458 3.277 -19.491 1.00 95.62 211 ILE A N 1
ATOM 1753 C CA . ILE A 1 211 ? 13.611 3.996 -20.050 1.00 95.62 211 ILE A CA 1
ATOM 1754 C C . ILE A 1 211 ? 13.520 5.486 -19.733 1.00 95.62 211 ILE A C 1
ATOM 1756 O O . ILE A 1 211 ? 14.494 6.091 -19.285 1.00 95.62 211 ILE A O 1
ATOM 1760 N N . VAL A 1 212 ? 12.351 6.086 -19.956 1.00 95.19 212 VAL A N 1
ATOM 1761 C CA . VAL A 1 212 ? 12.112 7.509 -19.678 1.00 95.19 212 VAL A CA 1
ATOM 1762 C C . VAL A 1 212 ? 12.213 7.752 -18.175 1.00 95.19 212 VAL A C 1
ATOM 1764 O O . VAL A 1 212 ? 12.922 8.658 -17.739 1.00 95.19 212 VAL A O 1
ATOM 1767 N N . PHE A 1 213 ? 11.570 6.889 -17.387 1.00 95.50 213 PHE A N 1
ATOM 1768 C CA . PHE A 1 213 ? 11.581 6.947 -15.934 1.00 95.50 213 PHE A CA 1
ATOM 1769 C C . PHE A 1 213 ? 13.005 6.880 -15.367 1.00 95.50 213 PHE A C 1
ATOM 1771 O O . PHE A 1 213 ? 13.408 7.760 -14.608 1.00 95.50 213 PHE A O 1
ATOM 1778 N N . LEU A 1 214 ? 13.796 5.879 -15.767 1.00 94.88 214 LEU A N 1
ATOM 1779 C CA . LEU A 1 214 ? 15.164 5.706 -15.275 1.00 94.88 214 LEU A CA 1
ATOM 1780 C C . LEU A 1 214 ? 16.077 6.858 -15.680 1.00 94.88 214 LEU A C 1
ATOM 1782 O O . LEU A 1 214 ? 16.897 7.284 -14.874 1.00 94.88 214 LEU A O 1
ATOM 1786 N N . ASN A 1 215 ? 15.918 7.398 -16.889 1.00 95.19 215 ASN A N 1
ATOM 1787 C CA . ASN A 1 215 ? 16.657 8.589 -17.296 1.00 95.19 215 ASN A CA 1
ATOM 1788 C C . ASN A 1 215 ? 16.364 9.791 -16.385 1.00 95.19 215 ASN A C 1
ATOM 1790 O O . ASN A 1 215 ? 17.301 10.498 -16.021 1.00 95.19 215 ASN A O 1
ATOM 1794 N N . GLY A 1 216 ? 15.105 9.998 -15.983 1.00 93.94 216 GLY A N 1
ATOM 1795 C CA . GLY A 1 216 ? 14.749 11.031 -15.003 1.00 93.94 216 GLY A CA 1
ATOM 1796 C C . GLY A 1 216 ? 15.386 10.772 -13.637 1.00 93.94 216 GLY A C 1
ATOM 1797 O O . GLY A 1 216 ? 16.060 11.635 -13.083 1.00 93.94 216 GLY A O 1
ATOM 1798 N N . VAL A 1 217 ? 15.270 9.542 -13.131 1.00 94.69 217 VAL A N 1
ATOM 1799 C CA . VAL A 1 217 ? 15.841 9.159 -11.830 1.00 94.69 217 VAL A CA 1
ATOM 1800 C C . VAL A 1 217 ? 17.361 9.318 -11.791 1.00 94.69 217 VAL A C 1
ATOM 1802 O O . VAL A 1 217 ? 17.891 9.864 -10.827 1.00 94.69 217 VAL A O 1
ATOM 1805 N N . PHE A 1 218 ? 18.077 8.868 -12.824 1.00 94.00 218 PHE A N 1
ATOM 1806 C CA . PHE A 1 218 ? 19.536 8.986 -12.878 1.00 94.00 218 PHE A CA 1
ATOM 1807 C C . PHE A 1 218 ? 20.017 10.427 -13.058 1.00 94.00 218 PHE A C 1
ATOM 1809 O O . PHE A 1 218 ? 21.144 10.731 -12.675 1.00 94.00 218 PHE A O 1
ATOM 1816 N N . CYS A 1 219 ? 19.180 11.302 -13.619 1.00 91.75 219 CYS A N 1
ATOM 1817 C CA . CYS A 1 219 ? 19.470 12.726 -13.731 1.00 91.75 219 CYS A CA 1
ATOM 1818 C C . CYS A 1 219 ? 19.314 13.436 -12.380 1.00 91.75 219 CYS A C 1
ATOM 1820 O O . CYS A 1 219 ? 20.225 14.143 -11.953 1.00 91.75 219 CYS A O 1
ATOM 1822 N N . ASP A 1 220 ? 18.190 13.209 -11.696 1.00 92.44 220 ASP A N 1
ATOM 1823 C CA . ASP A 1 220 ? 17.780 14.070 -10.583 1.00 92.44 220 ASP A CA 1
ATOM 1824 C C . ASP A 1 220 ? 18.069 13.461 -9.204 1.00 92.44 220 ASP A C 1
ATOM 1826 O O . ASP A 1 220 ? 18.471 14.174 -8.284 1.00 92.44 220 ASP A O 1
ATOM 1830 N N . LEU A 1 221 ? 17.898 12.143 -9.044 1.00 93.06 221 LEU A N 1
ATOM 1831 C CA . LEU A 1 221 ? 17.933 11.453 -7.745 1.00 93.06 221 LEU A CA 1
ATOM 1832 C C . LEU A 1 221 ? 18.801 10.169 -7.721 1.00 93.06 221 LEU A C 1
ATOM 1834 O O . LEU A 1 221 ? 18.411 9.179 -7.087 1.00 93.06 221 LEU A O 1
ATOM 1838 N N . PRO A 1 222 ? 20.000 10.130 -8.345 1.00 90.38 222 PRO A N 1
ATOM 1839 C CA . PRO A 1 222 ? 20.771 8.891 -8.463 1.00 90.38 222 PRO A CA 1
ATOM 1840 C C . PRO A 1 222 ? 21.214 8.333 -7.102 1.00 90.38 222 PRO A C 1
ATOM 1842 O O . PRO A 1 222 ? 21.077 7.139 -6.848 1.00 90.38 222 PRO A O 1
ATOM 1845 N N . SER A 1 223 ? 21.707 9.184 -6.195 1.00 91.56 223 SER A N 1
ATOM 1846 C CA . SER A 1 223 ? 22.246 8.761 -4.891 1.00 91.56 223 SER A CA 1
ATOM 1847 C C . SER A 1 223 ? 21.215 8.076 -4.005 1.00 91.56 223 SER A C 1
ATOM 1849 O O . SER A 1 223 ? 21.516 7.068 -3.369 1.00 91.56 223 SER A O 1
ATOM 1851 N N . TRP A 1 224 ? 19.998 8.615 -3.977 1.00 93.12 224 TRP A N 1
ATOM 1852 C CA . TRP A 1 224 ? 18.900 8.037 -3.218 1.00 93.12 224 TRP A CA 1
ATOM 1853 C C . TRP A 1 224 ? 18.430 6.718 -3.844 1.00 93.12 224 TRP A C 1
ATOM 1855 O O . TRP A 1 224 ? 18.296 5.705 -3.154 1.00 93.12 224 TRP A O 1
ATOM 1865 N N . PHE A 1 225 ? 18.251 6.699 -5.167 1.00 92.50 225 PHE A N 1
ATOM 1866 C CA . PHE A 1 225 ? 17.742 5.521 -5.862 1.00 92.50 225 PHE A CA 1
ATOM 1867 C C . PHE A 1 225 ? 18.701 4.329 -5.818 1.00 92.50 225 PHE A C 1
ATOM 1869 O O . PHE A 1 225 ? 18.249 3.190 -5.910 1.00 92.50 225 PHE A O 1
ATOM 1876 N N . MET A 1 226 ? 20.006 4.571 -5.644 1.00 88.00 226 MET A N 1
ATOM 1877 C CA . MET A 1 226 ? 21.029 3.533 -5.470 1.00 88.00 226 MET A CA 1
ATOM 1878 C C . MET A 1 226 ? 20.915 2.756 -4.151 1.00 88.00 226 MET A C 1
ATOM 1880 O O . MET A 1 226 ? 21.560 1.715 -4.018 1.00 88.00 226 MET A O 1
ATOM 1884 N N . VAL A 1 227 ? 20.098 3.198 -3.186 1.00 86.88 227 VAL A N 1
ATOM 1885 C CA . VAL A 1 227 ? 19.841 2.465 -1.933 1.00 86.88 227 VAL A CA 1
ATOM 1886 C C . VAL A 1 227 ? 18.902 1.279 -2.209 1.00 86.88 227 VAL A C 1
ATOM 1888 O O . VAL A 1 227 ? 17.745 1.244 -1.798 1.00 86.88 227 VAL A O 1
ATOM 1891 N N . GLN A 1 228 ? 19.411 0.302 -2.958 1.00 87.88 228 GLN A N 1
ATOM 1892 C CA . GLN A 1 228 ? 18.711 -0.906 -3.387 1.00 87.88 228 GLN A CA 1
ATOM 1893 C C . GLN A 1 228 ? 19.218 -2.113 -2.606 1.00 87.88 228 GLN A C 1
ATOM 1895 O O . GLN A 1 228 ? 20.414 -2.241 -2.335 1.00 87.88 228 GLN A O 1
ATOM 1900 N N . SER A 1 229 ? 18.316 -3.034 -2.274 1.00 85.75 229 SER A N 1
ATOM 1901 C CA . SER A 1 229 ? 18.718 -4.325 -1.728 1.00 85.75 229 SER A CA 1
ATOM 1902 C C . SER A 1 229 ? 19.152 -5.283 -2.844 1.00 85.75 229 SER A C 1
ATOM 1904 O O . SER A 1 229 ? 18.895 -5.064 -4.031 1.00 85.75 229 SER A O 1
ATOM 1906 N N . ALA A 1 230 ? 19.784 -6.397 -2.467 1.00 85.81 230 ALA A N 1
ATOM 1907 C CA . ALA A 1 230 ? 20.154 -7.448 -3.416 1.00 85.81 230 ALA A CA 1
ATOM 1908 C C . ALA A 1 230 ? 18.938 -8.054 -4.151 1.00 85.81 230 ALA A C 1
ATOM 1910 O O . ALA A 1 230 ? 19.088 -8.588 -5.250 1.00 85.81 230 ALA A O 1
ATOM 1911 N N . ASN A 1 231 ? 17.728 -7.938 -3.592 1.00 84.94 231 ASN A N 1
ATOM 1912 C CA . ASN A 1 231 ? 16.508 -8.463 -4.207 1.00 84.94 231 ASN A CA 1
ATOM 1913 C C . ASN A 1 231 ? 16.138 -7.702 -5.494 1.00 84.94 231 ASN A C 1
ATOM 1915 O O . ASN A 1 231 ? 15.589 -8.294 -6.430 1.00 84.94 231 ASN A O 1
ATOM 1919 N N . SER A 1 232 ? 16.516 -6.422 -5.594 1.00 88.50 232 SER A N 1
ATOM 1920 C CA . SER A 1 232 ? 16.268 -5.582 -6.771 1.00 88.50 232 SER A CA 1
ATOM 1921 C C . SER A 1 232 ? 17.058 -6.012 -8.009 1.00 88.50 232 SER A C 1
ATOM 1923 O O . SER A 1 232 ? 16.672 -5.663 -9.124 1.00 88.50 232 SER A O 1
ATOM 1925 N N . ILE A 1 233 ? 18.132 -6.802 -7.858 1.00 89.38 233 ILE A N 1
ATOM 1926 C CA . ILE A 1 233 ? 18.996 -7.225 -8.977 1.00 89.38 233 ILE A CA 1
ATOM 1927 C C . ILE A 1 233 ? 18.185 -7.944 -10.058 1.00 89.38 233 ILE A C 1
ATOM 1929 O O . ILE A 1 233 ? 18.350 -7.670 -11.245 1.00 89.38 233 ILE A O 1
ATOM 1933 N N . SER A 1 234 ? 17.272 -8.833 -9.659 1.00 91.25 234 SER A N 1
ATOM 1934 C CA . SER A 1 234 ? 16.431 -9.575 -10.606 1.00 91.25 234 SER A CA 1
ATOM 1935 C C . SER A 1 234 ? 15.532 -8.652 -11.441 1.00 91.25 234 SER A C 1
ATOM 1937 O O . SER A 1 234 ? 15.338 -8.885 -12.636 1.00 91.25 234 SER A O 1
ATOM 1939 N N . HIS A 1 235 ? 15.035 -7.567 -10.843 1.00 92.94 235 HIS A N 1
ATOM 1940 C CA . HIS A 1 235 ? 14.244 -6.557 -11.533 1.00 92.94 235 HIS A CA 1
ATOM 1941 C C . HIS A 1 235 ? 15.105 -5.735 -12.495 1.00 92.94 235 HIS A C 1
ATOM 1943 O O . HIS A 1 235 ? 14.715 -5.547 -13.645 1.00 92.94 235 HIS A O 1
ATOM 1949 N N . PHE A 1 236 ? 16.306 -5.323 -12.082 1.00 92.69 236 PHE A N 1
ATOM 1950 C CA . PHE A 1 236 ? 17.227 -4.606 -12.966 1.00 92.69 236 PHE A CA 1
ATOM 1951 C C . PHE A 1 236 ? 17.687 -5.447 -14.158 1.00 92.69 236 PHE A C 1
ATOM 1953 O O . PHE A 1 236 ? 17.828 -4.910 -15.252 1.00 92.69 236 PHE A O 1
ATOM 1960 N N . MET A 1 237 ? 17.849 -6.763 -13.998 1.00 92.19 237 MET A N 1
ATOM 1961 C CA . MET A 1 237 ? 18.154 -7.649 -15.128 1.00 92.19 237 MET A CA 1
ATOM 1962 C C . MET A 1 237 ? 17.002 -7.720 -16.138 1.00 92.19 237 MET A C 1
ATOM 1964 O O . MET A 1 237 ? 17.245 -7.712 -17.343 1.00 92.19 237 MET A O 1
ATOM 1968 N N . LYS A 1 238 ? 15.746 -7.726 -15.670 1.00 93.19 238 LYS A N 1
ATOM 1969 C CA . LYS A 1 238 ? 14.570 -7.640 -16.552 1.00 93.19 238 LYS A CA 1
ATOM 1970 C C . LYS A 1 238 ? 14.516 -6.301 -17.292 1.00 93.19 238 LYS A C 1
ATOM 1972 O O . LYS A 1 238 ? 14.312 -6.293 -18.501 1.00 93.19 238 LYS A O 1
ATOM 1977 N N . VAL A 1 239 ? 14.748 -5.189 -16.590 1.00 93.81 239 VAL A N 1
ATOM 1978 C CA . VAL A 1 239 ? 14.837 -3.849 -17.197 1.00 93.81 239 VAL A CA 1
ATOM 1979 C C . VAL A 1 239 ? 15.954 -3.799 -18.241 1.00 93.81 239 VAL A C 1
ATOM 1981 O O . VAL A 1 239 ? 15.726 -3.314 -19.343 1.00 93.81 239 VAL A O 1
ATOM 1984 N N . LYS A 1 240 ? 17.137 -4.351 -17.936 1.00 95.00 240 LYS A N 1
ATOM 1985 C CA . LYS A 1 240 ? 18.256 -4.438 -18.883 1.00 95.00 240 LYS A CA 1
ATOM 1986 C C . LYS A 1 240 ? 17.833 -5.129 -20.180 1.00 95.00 240 LYS A C 1
ATOM 1988 O O . LYS A 1 240 ? 18.086 -4.596 -21.254 1.00 95.00 240 LYS A O 1
ATOM 1993 N N . GLY A 1 241 ? 17.145 -6.270 -20.083 1.00 93.31 241 GLY A N 1
ATOM 1994 C CA . GLY A 1 241 ? 16.635 -6.983 -21.257 1.00 93.31 241 GLY A CA 1
ATOM 1995 C C . GLY A 1 241 ? 15.685 -6.136 -22.111 1.00 93.31 241 GLY A C 1
ATOM 1996 O O . GLY A 1 241 ? 15.787 -6.149 -23.333 1.00 93.31 241 GLY A O 1
ATOM 1997 N N . ARG A 1 242 ? 14.807 -5.345 -21.481 1.00 93.94 242 ARG A N 1
ATOM 1998 C CA . ARG A 1 242 ? 13.909 -4.426 -22.202 1.00 93.94 242 ARG A CA 1
ATOM 1999 C C . ARG A 1 242 ? 14.654 -3.273 -22.869 1.00 93.94 242 ARG A C 1
ATOM 2001 O O . ARG A 1 242 ? 14.333 -2.930 -23.998 1.00 93.94 242 ARG A O 1
ATOM 2008 N N . ILE A 1 243 ? 15.675 -2.724 -22.210 1.00 95.81 243 ILE A N 1
ATOM 2009 C CA . ILE A 1 243 ? 16.527 -1.678 -22.788 1.00 95.81 243 ILE A CA 1
ATOM 2010 C C . ILE A 1 243 ? 17.250 -2.189 -24.037 1.00 95.81 243 ILE A C 1
ATOM 2012 O O . ILE A 1 243 ? 17.273 -1.483 -25.038 1.00 95.81 243 ILE A O 1
ATOM 2016 N N . PHE A 1 244 ? 17.799 -3.407 -24.013 1.00 95.81 244 PHE A N 1
ATOM 2017 C CA . PHE A 1 244 ? 18.423 -3.991 -25.206 1.00 95.81 244 PHE A CA 1
ATOM 2018 C C . PHE A 1 244 ? 17.422 -4.211 -26.340 1.00 95.81 244 PHE A C 1
ATOM 2020 O O . PHE A 1 244 ? 17.708 -3.827 -27.471 1.00 95.81 244 PHE A O 1
ATOM 2027 N N . GLY A 1 245 ? 16.228 -4.730 -26.036 1.00 94.88 245 GLY A N 1
ATOM 2028 C CA . GLY A 1 245 ? 15.163 -4.843 -27.036 1.00 94.88 245 GLY A CA 1
ATOM 2029 C C . GLY A 1 245 ? 14.789 -3.490 -27.653 1.00 94.88 245 GLY A C 1
ATOM 2030 O O . GLY A 1 245 ? 14.570 -3.398 -28.858 1.00 94.88 245 GLY A O 1
ATOM 2031 N N . GLU A 1 246 ? 14.783 -2.420 -26.852 1.00 96.19 246 GLU A N 1
ATOM 2032 C CA . GLU A 1 246 ? 14.535 -1.068 -27.351 1.00 96.19 246 GLU A CA 1
ATOM 2033 C C . GLU A 1 246 ? 15.683 -0.522 -28.209 1.00 96.19 246 GLU A C 1
ATOM 2035 O O . GLU A 1 246 ? 15.425 0.137 -29.217 1.00 96.19 246 GLU A O 1
ATOM 2040 N N . ILE A 1 247 ? 16.939 -0.791 -27.841 1.00 96.06 247 ILE A N 1
ATOM 2041 C CA . ILE A 1 247 ? 18.114 -0.420 -28.643 1.00 96.06 247 ILE A CA 1
ATOM 2042 C C . ILE A 1 247 ? 18.016 -1.065 -30.029 1.00 96.06 247 ILE A C 1
ATOM 2044 O O . ILE A 1 247 ? 18.095 -0.359 -31.032 1.00 96.06 247 ILE A O 1
ATOM 2048 N N . GLU A 1 248 ? 17.777 -2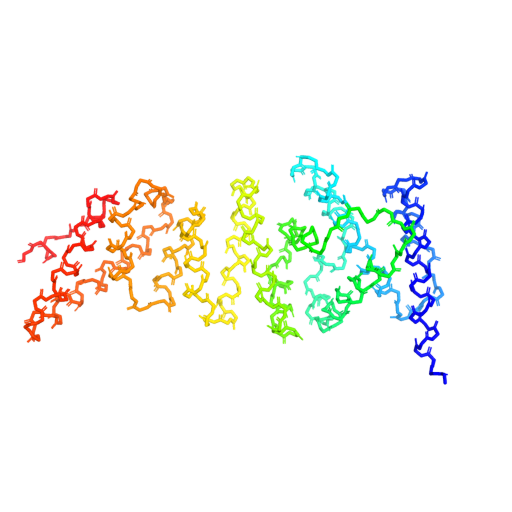.378 -30.090 1.00 95.38 248 GLU A N 1
ATOM 2049 C CA . GLU A 1 248 ? 17.635 -3.118 -31.350 1.00 95.38 248 GLU A CA 1
ATOM 2050 C C . GLU A 1 248 ? 16.500 -2.553 -32.212 1.00 95.38 248 GLU A C 1
ATOM 2052 O O . GLU A 1 248 ? 16.691 -2.265 -33.396 1.00 95.38 248 GLU A O 1
ATOM 2057 N N . ARG A 1 249 ? 15.328 -2.335 -31.603 1.00 96.62 249 ARG A N 1
ATOM 2058 C CA . ARG A 1 249 ? 14.158 -1.763 -32.276 1.00 96.62 249 ARG A CA 1
ATOM 2059 C C . ARG A 1 249 ? 14.451 -0.368 -32.832 1.00 96.62 249 ARG A C 1
ATOM 2061 O O . ARG A 1 249 ? 14.199 -0.114 -34.007 1.00 96.62 249 ARG A O 1
ATOM 2068 N N . SER A 1 250 ? 15.029 0.509 -32.013 1.00 96.69 250 SER A N 1
ATOM 2069 C CA . SER A 1 250 ? 15.327 1.897 -32.389 1.00 96.69 250 SER A CA 1
ATOM 2070 C C . SER A 1 250 ? 16.390 1.982 -33.488 1.00 96.69 250 SER A C 1
ATOM 2072 O O . SER A 1 250 ? 16.321 2.869 -34.332 1.00 96.69 250 SER A O 1
ATOM 2074 N N . MET A 1 251 ? 17.348 1.048 -33.524 1.00 94.38 251 MET A N 1
ATOM 2075 C CA . MET A 1 251 ? 18.324 0.949 -34.616 1.00 94.38 251 MET A CA 1
ATOM 2076 C C . MET A 1 251 ? 17.681 0.535 -35.944 1.00 94.38 251 MET A C 1
ATOM 2078 O O . MET A 1 251 ? 18.049 1.070 -36.986 1.00 94.38 251 MET A O 1
ATOM 2082 N N . ILE A 1 252 ? 16.732 -0.408 -35.924 1.00 96.19 252 ILE A N 1
ATOM 2083 C CA . ILE A 1 252 ? 16.005 -0.844 -37.130 1.00 96.19 252 ILE A CA 1
ATOM 2084 C C . ILE A 1 252 ? 15.118 0.283 -37.671 1.00 96.19 252 ILE A C 1
ATOM 2086 O O . ILE A 1 252 ? 15.011 0.458 -38.885 1.00 96.19 252 ILE A O 1
ATOM 2090 N N . GLU A 1 253 ? 14.481 1.034 -36.775 1.00 96.56 253 GLU A N 1
ATOM 2091 C CA . GLU A 1 253 ? 13.569 2.129 -37.115 1.00 96.56 253 GLU A CA 1
ATOM 2092 C C . GLU A 1 253 ? 14.282 3.463 -37.418 1.00 96.56 253 GLU A C 1
ATOM 2094 O O . GLU A 1 253 ? 13.621 4.413 -37.829 1.00 96.56 253 GLU A O 1
ATOM 2099 N N . ASP A 1 254 ? 15.608 3.538 -37.243 1.00 95.19 254 ASP A N 1
ATOM 2100 C CA . ASP A 1 254 ? 16.417 4.770 -37.330 1.00 95.19 254 ASP A CA 1
ATOM 2101 C C . ASP A 1 254 ? 15.938 5.887 -36.367 1.00 95.19 254 ASP A C 1
ATOM 2103 O O . ASP A 1 254 ? 16.098 7.087 -36.613 1.00 95.19 254 ASP A O 1
ATOM 2107 N N . ASP A 1 255 ? 15.356 5.501 -35.223 1.00 96.31 255 ASP A N 1
ATOM 2108 C CA . ASP A 1 255 ? 14.938 6.427 -34.167 1.00 96.31 255 ASP A CA 1
ATOM 2109 C C . ASP A 1 255 ? 16.125 6.780 -33.263 1.00 96.31 255 ASP A C 1
ATOM 2111 O O . ASP A 1 255 ? 16.367 6.203 -32.196 1.00 96.31 255 ASP A O 1
ATOM 2115 N N . THR A 1 256 ? 16.891 7.771 -33.711 1.00 96.00 256 THR A N 1
ATOM 2116 C CA . THR A 1 256 ? 18.083 8.252 -33.001 1.00 96.00 256 THR A CA 1
ATOM 2117 C C . THR A 1 256 ? 17.796 8.802 -31.599 1.00 96.00 256 THR A C 1
ATOM 2119 O O . THR A 1 256 ? 18.666 8.723 -30.726 1.00 96.00 256 THR A O 1
ATOM 2122 N N . VAL A 1 257 ? 16.597 9.346 -31.350 1.00 95.31 257 VAL A N 1
ATOM 2123 C CA . VAL A 1 257 ? 16.233 9.926 -30.048 1.00 95.31 257 VAL A CA 1
ATOM 2124 C C . VAL A 1 257 ? 15.993 8.808 -29.046 1.00 95.31 257 VAL A C 1
ATOM 2126 O O . VAL A 1 257 ? 16.586 8.807 -27.962 1.00 95.31 257 VAL A O 1
ATOM 2129 N N . GLN A 1 258 ? 15.173 7.835 -29.430 1.00 95.44 258 GLN A N 1
ATOM 2130 C CA . GLN A 1 258 ? 14.837 6.712 -28.573 1.00 95.44 258 GLN A CA 1
ATOM 2131 C C . GLN A 1 258 ? 16.056 5.819 -28.311 1.00 95.44 258 GLN A C 1
ATOM 2133 O O . GLN A 1 258 ? 16.312 5.437 -27.165 1.00 95.44 258 GLN A O 1
ATOM 2138 N N . LEU A 1 259 ? 16.894 5.611 -29.333 1.00 96.88 259 LEU A N 1
ATOM 2139 C CA . LEU A 1 259 ? 18.182 4.932 -29.199 1.00 96.88 259 LEU A CA 1
ATOM 2140 C C . LEU A 1 259 ? 19.083 5.617 -28.158 1.00 96.88 259 LEU A C 1
ATOM 2142 O O . LEU A 1 259 ? 19.621 4.961 -27.263 1.00 96.88 259 LEU A O 1
ATOM 2146 N N . ALA A 1 260 ? 19.220 6.945 -28.227 1.00 96.62 260 ALA A N 1
ATOM 2147 C CA . ALA A 1 260 ? 20.032 7.701 -27.276 1.00 96.62 260 ALA A CA 1
ATOM 2148 C C . ALA A 1 260 ? 19.485 7.616 -25.839 1.00 96.62 260 ALA A C 1
ATOM 2150 O O . ALA A 1 260 ? 20.263 7.533 -24.883 1.00 96.62 260 ALA A O 1
ATOM 2151 N N . MET A 1 261 ? 18.159 7.615 -25.669 1.00 96.69 261 MET A N 1
ATOM 2152 C CA . MET A 1 261 ? 17.519 7.442 -24.363 1.00 96.69 261 MET A CA 1
ATOM 2153 C C . MET A 1 261 ? 17.765 6.047 -23.783 1.00 96.69 261 MET A C 1
ATOM 2155 O O . MET A 1 261 ? 18.092 5.933 -22.598 1.00 96.69 261 MET A O 1
ATOM 2159 N N . ALA A 1 262 ? 17.654 5.001 -24.602 1.00 97.25 262 ALA A N 1
ATOM 2160 C CA . ALA A 1 262 ? 17.899 3.625 -24.187 1.00 97.25 262 ALA A CA 1
ATOM 2161 C C . ALA A 1 262 ? 19.365 3.415 -23.765 1.00 97.25 262 ALA A C 1
ATOM 2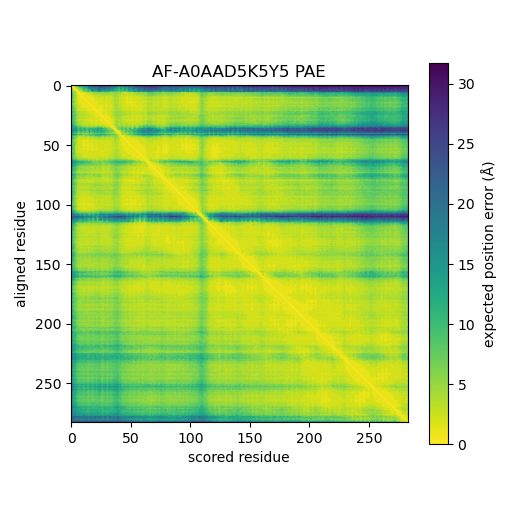163 O O . ALA A 1 262 ? 19.626 2.895 -22.678 1.00 97.25 262 ALA A O 1
ATOM 2164 N N . ILE A 1 263 ? 20.325 3.926 -24.548 1.00 96.19 263 ILE A N 1
ATOM 2165 C CA . ILE A 1 263 ? 21.758 3.882 -24.208 1.00 96.19 263 ILE A CA 1
ATOM 2166 C C . ILE A 1 263 ? 22.045 4.631 -22.901 1.00 96.19 263 ILE A C 1
ATOM 2168 O O . ILE A 1 263 ? 22.803 4.141 -22.063 1.00 96.19 263 ILE A O 1
ATOM 2172 N N . ARG A 1 264 ? 21.434 5.803 -22.682 1.00 96.00 264 ARG A N 1
ATOM 2173 C CA . ARG A 1 264 ? 21.627 6.564 -21.437 1.00 96.00 264 ARG A CA 1
ATOM 2174 C C . ARG A 1 264 ? 21.090 5.808 -20.219 1.00 96.00 264 ARG A C 1
ATOM 2176 O O . ARG A 1 264 ? 21.782 5.739 -19.203 1.00 96.00 264 ARG A O 1
ATOM 2183 N N . ALA A 1 265 ? 19.911 5.197 -20.330 1.00 95.88 265 ALA A N 1
ATOM 2184 C CA . ALA A 1 265 ? 19.357 4.368 -19.264 1.00 95.88 265 ALA A CA 1
ATOM 2185 C C . ALA A 1 265 ? 2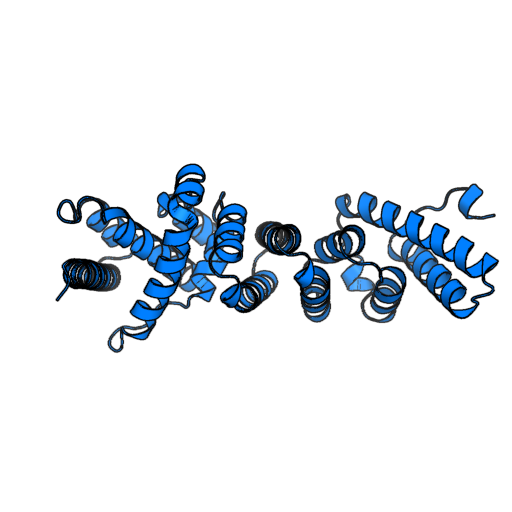0.258 3.152 -18.976 1.00 95.88 265 ALA A C 1
ATOM 2187 O O . ALA A 1 265 ? 20.521 2.849 -17.810 1.00 95.88 265 ALA A O 1
ATOM 2188 N N . LEU A 1 266 ? 20.794 2.503 -20.020 1.00 96.38 266 LEU A N 1
ATOM 2189 C CA . LEU A 1 266 ? 21.753 1.403 -19.884 1.00 96.38 266 LEU A CA 1
ATOM 2190 C C . LEU A 1 266 ? 23.025 1.849 -19.156 1.00 96.38 266 LEU A C 1
ATOM 2192 O O . LEU A 1 266 ? 23.455 1.195 -18.207 1.00 96.38 266 LEU A O 1
ATOM 2196 N N . ALA A 1 267 ? 23.600 2.983 -19.561 1.00 94.25 267 ALA A N 1
ATOM 2197 C CA . ALA A 1 267 ? 24.778 3.556 -18.921 1.00 94.25 267 ALA A CA 1
ATOM 2198 C C . ALA A 1 267 ? 24.524 3.858 -17.437 1.00 94.25 267 ALA A C 1
ATOM 2200 O O . ALA A 1 267 ? 25.398 3.609 -16.610 1.00 94.25 267 ALA A O 1
ATOM 2201 N N . GLY A 1 268 ? 23.320 4.318 -17.082 1.00 92.69 268 GLY A N 1
ATOM 2202 C CA . GLY A 1 268 ? 22.908 4.496 -15.691 1.00 92.69 268 GLY A CA 1
ATOM 2203 C C . GLY A 1 268 ? 22.837 3.179 -14.907 1.00 92.69 268 GLY A C 1
ATOM 2204 O O . GLY A 1 268 ? 23.387 3.096 -13.810 1.00 92.69 268 GLY A O 1
ATOM 2205 N N . LEU A 1 269 ? 22.249 2.117 -15.477 1.00 92.88 269 LEU A N 1
ATOM 2206 C CA . LEU A 1 269 ? 22.229 0.787 -14.844 1.00 92.88 269 LEU A CA 1
ATOM 2207 C C . LEU A 1 269 ? 23.642 0.232 -14.606 1.00 92.88 269 LEU A C 1
ATOM 2209 O O . LEU A 1 269 ? 23.921 -0.333 -13.549 1.00 92.88 269 LEU A O 1
ATOM 2213 N N . VAL A 1 270 ? 24.539 0.382 -15.580 1.00 92.94 270 VAL A N 1
ATOM 2214 C CA . VAL A 1 270 ? 25.919 -0.111 -15.475 1.00 92.94 270 VAL A CA 1
ATOM 2215 C C . VAL A 1 270 ? 26.731 0.751 -14.505 1.00 92.94 270 VAL A C 1
ATOM 2217 O O . VAL A 1 270 ? 27.410 0.222 -13.628 1.00 92.94 270 VAL A O 1
ATOM 2220 N N . GLY A 1 271 ? 26.645 2.075 -14.640 1.00 89.62 271 GLY A N 1
ATOM 2221 C CA . GLY A 1 271 ? 27.460 3.034 -13.898 1.00 89.62 271 GLY A CA 1
ATOM 2222 C C . GLY A 1 271 ? 27.039 3.211 -12.441 1.00 89.62 271 GLY A C 1
ATOM 2223 O O . GLY A 1 271 ? 27.893 3.168 -11.559 1.00 89.62 271 GLY A O 1
ATOM 2224 N N . TYR A 1 272 ? 25.742 3.387 -12.174 1.00 86.12 272 TYR A N 1
ATOM 2225 C CA . TYR A 1 272 ? 25.235 3.615 -10.815 1.00 86.12 272 TYR A CA 1
ATOM 2226 C C . TYR A 1 272 ? 24.937 2.313 -10.072 1.00 86.12 272 TYR A C 1
ATOM 2228 O O . TYR A 1 272 ? 25.227 2.198 -8.886 1.00 86.12 272 TYR A O 1
ATOM 2236 N N . LEU A 1 273 ? 24.368 1.315 -10.754 1.00 85.69 273 LEU A N 1
ATOM 2237 C CA . LEU A 1 273 ? 23.890 0.085 -10.108 1.00 85.69 273 LEU A CA 1
ATOM 2238 C C . LEU A 1 273 ? 24.830 -1.112 -10.299 1.00 85.69 273 LEU A C 1
ATOM 2240 O O . LEU A 1 273 ? 24.557 -2.194 -9.779 1.00 85.69 273 LEU A O 1
ATOM 2244 N N . GLY A 1 274 ? 25.939 -0.940 -11.026 1.00 87.06 274 GLY A N 1
ATOM 2245 C CA . GLY A 1 274 ? 26.947 -1.984 -11.216 1.00 87.06 274 GLY A CA 1
ATOM 2246 C C . GLY A 1 274 ? 26.430 -3.212 -11.970 1.00 87.06 274 GLY A C 1
ATOM 2247 O O . GLY A 1 274 ? 26.981 -4.307 -11.817 1.00 87.06 274 GLY A O 1
ATOM 2248 N N . ILE A 1 275 ? 25.359 -3.065 -12.758 1.00 90.12 275 ILE A N 1
ATOM 2249 C CA . ILE A 1 275 ? 24.814 -4.157 -13.563 1.00 90.12 275 ILE A CA 1
ATOM 2250 C C . ILE A 1 275 ? 25.832 -4.533 -14.639 1.00 90.12 275 ILE A C 1
ATOM 2252 O O . ILE A 1 275 ? 26.275 -3.696 -15.421 1.00 90.12 275 ILE A O 1
ATOM 2256 N N . LYS A 1 276 ? 26.213 -5.811 -14.680 1.00 90.50 276 LYS A N 1
ATOM 2257 C CA . LYS A 1 276 ? 27.214 -6.305 -15.629 1.00 90.50 276 LYS A CA 1
ATOM 2258 C C . LYS A 1 276 ? 26.604 -6.547 -17.009 1.00 90.50 276 LYS A C 1
ATOM 2260 O O . LYS A 1 276 ? 25.534 -7.160 -17.128 1.00 90.50 276 LYS A O 1
ATOM 2265 N N . LEU A 1 277 ? 27.334 -6.107 -18.028 1.00 90.81 277 LEU A N 1
ATOM 2266 C CA . LEU A 1 277 ? 27.125 -6.509 -19.414 1.00 90.81 277 LEU A CA 1
ATOM 2267 C C . LEU A 1 277 ? 27.917 -7.790 -19.696 1.00 90.81 277 LEU A C 1
ATOM 2269 O O . LEU A 1 277 ? 28.986 -7.995 -19.116 1.00 90.81 277 LEU A O 1
ATOM 2273 N N . ASN A 1 278 ? 27.374 -8.662 -20.538 1.00 90.50 278 ASN A N 1
ATOM 2274 C CA . ASN A 1 278 ? 28.106 -9.806 -21.080 1.00 90.50 278 ASN A CA 1
ATOM 2275 C C . ASN A 1 278 ? 28.814 -9.430 -22.397 1.00 90.50 278 ASN A C 1
ATOM 2277 O O . ASN A 1 278 ? 28.561 -8.370 -22.960 1.00 90.50 278 ASN A O 1
ATOM 2281 N N . ASP A 1 279 ? 29.690 -10.303 -22.896 1.00 87.06 279 ASP A N 1
ATOM 2282 C CA . ASP A 1 279 ? 30.494 -10.011 -24.093 1.00 87.06 279 ASP A CA 1
ATOM 2283 C C . ASP A 1 279 ? 29.648 -9.792 -25.357 1.00 87.06 279 ASP A C 1
ATOM 2285 O O . ASP A 1 279 ? 30.058 -9.052 -26.242 1.00 87.06 279 ASP A O 1
ATOM 2289 N N . VAL A 1 280 ? 28.462 -10.405 -25.438 1.00 86.31 280 VAL A N 1
ATOM 2290 C CA . VAL A 1 280 ? 27.534 -10.234 -26.569 1.00 86.31 280 VAL A CA 1
ATOM 2291 C C . VAL A 1 280 ? 26.858 -8.864 -26.515 1.00 86.31 280 VAL A C 1
ATOM 2293 O O . VAL A 1 280 ? 26.655 -8.244 -27.543 1.00 86.31 280 VAL A O 1
ATOM 2296 N N . GLU A 1 281 ? 26.543 -8.383 -25.315 1.00 86.44 281 GLU A N 1
ATOM 2297 C CA . GLU A 1 281 ? 25.904 -7.088 -25.055 1.00 86.44 281 GLU A CA 1
ATOM 2298 C C . GLU A 1 281 ? 26.853 -5.885 -25.246 1.00 86.44 281 GLU A C 1
ATOM 2300 O O . GLU A 1 281 ? 26.392 -4.745 -25.261 1.00 86.44 281 GLU A O 1
ATOM 2305 N N . ILE A 1 282 ? 28.170 -6.114 -25.324 1.00 81.56 282 ILE A N 1
ATOM 2306 C CA . ILE A 1 282 ? 29.198 -5.065 -25.476 1.00 81.56 282 ILE A CA 1
ATOM 2307 C C . ILE A 1 282 ? 29.520 -4.777 -26.953 1.00 81.56 282 ILE A C 1
ATOM 2309 O O . ILE A 1 282 ? 29.981 -3.676 -27.264 1.00 81.56 282 ILE A O 1
ATOM 2313 N N . VAL A 1 283 ? 29.336 -5.771 -27.826 1.00 65.12 283 VAL A N 1
ATOM 2314 C CA . VAL A 1 283 ? 29.682 -5.739 -29.259 1.00 65.12 283 VAL A CA 1
ATOM 2315 C C . VAL A 1 283 ? 28.561 -5.105 -30.070 1.00 65.12 283 VAL A C 1
ATOM 2317 O O . VAL A 1 283 ? 28.903 -4.288 -30.954 1.00 65.12 283 VAL A O 1
#